Protein AF-A0A966NII6-F1 (afdb_monomer)

Nearest PDB structures (foldseek):
  5f15-assembly1_A  TM=8.214E-01  e=9.165E-06  Cupriavidus metallidurans CH34

Structure (mmCIF, N/CA/C/O backbone):
data_AF-A0A966NII6-F1
#
_entry.id   AF-A0A966NII6-F1
#
loop_
_atom_site.group_PDB
_atom_site.id
_atom_site.type_symbol
_atom_site.label_atom_id
_atom_site.label_alt_id
_atom_site.label_comp_id
_atom_site.label_asym_id
_atom_site.label_entity_id
_atom_site.label_seq_id
_atom_site.pdbx_PDB_ins_code
_atom_site.Cartn_x
_atom_site.Cartn_y
_atom_site.Cartn_z
_atom_site.occupancy
_atom_site.B_iso_or_equiv
_atom_site.auth_seq_id
_atom_site.auth_comp_id
_atom_site.auth_asym_id
_atom_site.auth_atom_id
_atom_site.pdbx_PDB_model_num
ATOM 1 N N . ALA A 1 1 ? 12.507 8.865 -13.667 1.00 41.91 1 ALA A N 1
ATOM 2 C CA . ALA A 1 1 ? 12.072 7.808 -14.603 1.00 41.91 1 ALA A CA 1
ATOM 3 C C . ALA A 1 1 ? 10.599 7.515 -14.348 1.00 41.91 1 ALA A C 1
ATOM 5 O O . ALA A 1 1 ? 10.236 7.377 -13.186 1.00 41.91 1 ALA A O 1
ATOM 6 N N . ALA A 1 2 ? 9.760 7.457 -15.384 1.00 56.25 2 ALA A N 1
ATOM 7 C CA . ALA A 1 2 ? 8.402 6.933 -15.247 1.00 56.25 2 ALA A CA 1
ATOM 8 C C . ALA A 1 2 ? 8.507 5.412 -15.082 1.00 56.25 2 ALA A C 1
ATOM 10 O O . ALA A 1 2 ? 8.975 4.729 -15.991 1.00 56.25 2 ALA A O 1
ATOM 11 N N . THR A 1 3 ? 8.170 4.889 -13.905 1.00 74.81 3 THR A N 1
ATOM 12 C CA . THR A 1 3 ? 8.206 3.446 -13.648 1.00 74.81 3 THR A CA 1
ATOM 13 C C . THR A 1 3 ? 6.806 2.852 -13.810 1.00 74.81 3 THR A C 1
ATOM 15 O O . THR A 1 3 ? 5.811 3.536 -13.560 1.00 74.81 3 THR A O 1
ATOM 18 N N . PRO A 1 4 ? 6.681 1.567 -14.188 1.00 85.75 4 PRO A N 1
ATOM 19 C CA . PRO A 1 4 ? 5.376 0.914 -14.292 1.00 85.75 4 PRO A CA 1
ATOM 20 C C . PRO A 1 4 ? 4.685 0.696 -12.932 1.00 85.75 4 PRO A C 1
ATOM 22 O O . PRO A 1 4 ? 3.589 0.143 -12.888 1.00 85.75 4 PRO A O 1
ATOM 25 N N . ASP A 1 5 ? 5.308 1.103 -11.818 1.00 88.81 5 ASP A N 1
ATOM 26 C CA . ASP A 1 5 ? 4.779 0.919 -10.463 1.00 88.81 5 ASP A CA 1
ATOM 27 C C . ASP A 1 5 ? 3.461 1.663 -10.245 1.00 88.81 5 ASP A C 1
ATOM 29 O O . ASP A 1 5 ? 2.521 1.068 -9.731 1.00 88.81 5 ASP A O 1
ATOM 33 N N . ALA A 1 6 ? 3.352 2.917 -10.697 1.00 90.25 6 ALA A N 1
ATOM 34 C CA . ALA A 1 6 ? 2.126 3.701 -10.531 1.00 90.25 6 ALA A CA 1
ATOM 35 C C . ALA A 1 6 ? 0.947 3.102 -11.318 1.00 90.25 6 ALA A C 1
ATOM 37 O O . ALA A 1 6 ? -0.179 3.050 -10.825 1.00 90.25 6 ALA A O 1
ATOM 38 N N . ALA A 1 7 ? 1.208 2.600 -12.532 1.00 94.19 7 ALA A N 1
ATOM 39 C CA . ALA A 1 7 ? 0.199 1.916 -13.337 1.00 94.19 7 ALA A CA 1
ATOM 40 C C . ALA A 1 7 ? -0.240 0.600 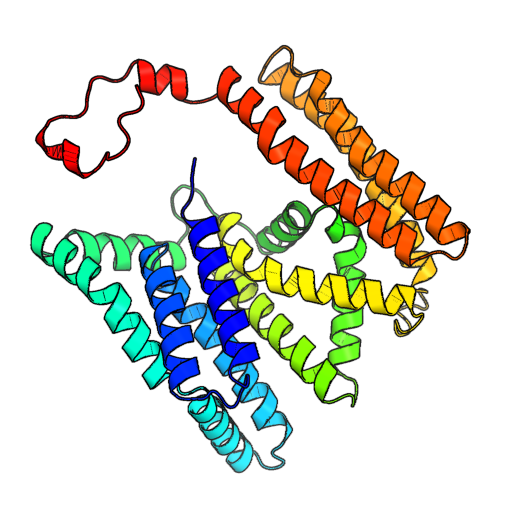-12.679 1.00 94.19 7 ALA A C 1
ATOM 42 O O . ALA A 1 7 ? -1.439 0.334 -12.586 1.00 94.19 7 ALA A O 1
ATOM 43 N N . LEU A 1 8 ? 0.714 -0.195 -12.177 1.00 96.12 8 LEU A N 1
ATOM 44 C CA . LEU A 1 8 ? 0.407 -1.396 -11.402 1.00 96.12 8 LEU A CA 1
ATOM 45 C C . LEU A 1 8 ? -0.459 -1.050 -10.188 1.00 96.12 8 LEU A C 1
ATOM 47 O O . LEU A 1 8 ? -1.512 -1.657 -10.019 1.00 96.12 8 LEU A O 1
ATOM 51 N N . GLU A 1 9 ? -0.030 -0.086 -9.371 1.00 95.38 9 GLU A N 1
ATOM 52 C CA . GLU A 1 9 ? -0.712 0.338 -8.147 1.00 95.38 9 GLU A CA 1
ATOM 53 C C . GLU A 1 9 ? -2.151 0.773 -8.426 1.00 95.38 9 GLU A C 1
ATOM 55 O O . GLU A 1 9 ? -3.075 0.293 -7.765 1.00 95.38 9 GLU A O 1
ATOM 60 N N . PHE A 1 10 ? -2.366 1.607 -9.446 1.00 96.81 10 PHE A N 1
ATOM 61 C CA . PHE A 1 10 ? -3.706 2.007 -9.868 1.00 96.81 10 PHE A CA 1
ATOM 62 C C . PHE A 1 10 ? -4.571 0.792 -10.229 1.00 96.81 10 PHE A C 1
ATOM 64 O O . PHE A 1 10 ? -5.684 0.655 -9.720 1.00 96.81 10 PHE A O 1
ATOM 71 N N . LEU A 1 11 ? -4.063 -0.113 -11.069 1.00 98.31 11 LEU A N 1
ATOM 72 C CA . LEU A 1 11 ? -4.841 -1.239 -11.593 1.00 98.31 11 LEU A CA 1
ATOM 73 C C . LEU A 1 11 ? -5.169 -2.281 -10.517 1.00 98.31 11 LEU A C 1
ATOM 75 O O . LEU A 1 11 ? -6.299 -2.772 -10.469 1.00 98.31 11 LEU A O 1
ATOM 79 N N . VAL A 1 12 ? -4.236 -2.581 -9.609 1.00 98.25 12 VAL A N 1
ATOM 80 C CA . VAL A 1 12 ? -4.509 -3.500 -8.489 1.00 98.25 12 VAL A CA 1
ATOM 81 C C . VAL A 1 12 ? -5.413 -2.862 -7.433 1.00 98.25 12 VAL A C 1
ATOM 83 O O . VAL A 1 12 ? -6.233 -3.560 -6.838 1.00 98.25 12 VAL A O 1
ATOM 86 N N . THR A 1 13 ? -5.346 -1.540 -7.247 1.00 97.81 13 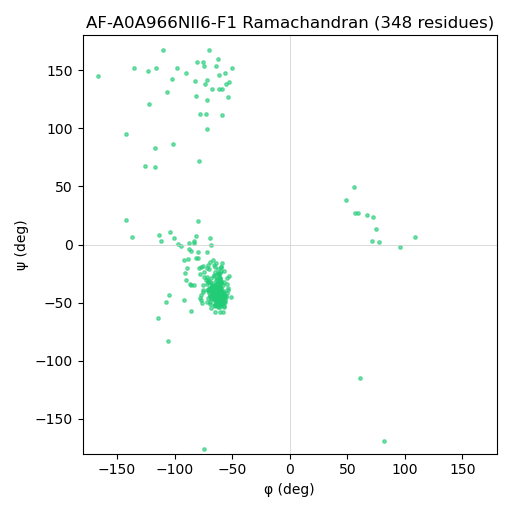THR A N 1
ATOM 87 C CA . THR A 1 13 ? -6.278 -0.805 -6.374 1.00 97.81 13 THR A CA 1
ATOM 88 C C . THR A 1 13 ? -7.681 -0.752 -6.976 1.00 97.81 13 THR A C 1
ATOM 90 O O . THR A 1 13 ? -8.665 -0.963 -6.265 1.00 97.81 13 THR A O 1
ATOM 93 N N . LEU A 1 14 ? -7.796 -0.548 -8.291 1.00 98.06 14 LEU A N 1
ATOM 94 C CA . LEU A 1 14 ? -9.061 -0.648 -9.018 1.00 98.06 14 LEU A CA 1
ATOM 95 C C . LEU A 1 14 ? -9.652 -2.057 -8.887 1.00 98.06 14 LEU A C 1
ATOM 97 O O . LEU A 1 14 ? -10.839 -2.197 -8.596 1.00 98.06 14 LEU A O 1
ATOM 101 N N . ALA A 1 15 ? -8.828 -3.098 -9.037 1.00 98.12 15 ALA A N 1
ATOM 102 C CA . ALA A 1 15 ? -9.253 -4.480 -8.840 1.00 98.12 15 ALA A CA 1
ATOM 103 C C . ALA A 1 15 ? -9.749 -4.728 -7.402 1.00 98.12 15 ALA A C 1
ATOM 105 O O . ALA A 1 15 ? -10.801 -5.340 -7.221 1.00 98.12 15 ALA A O 1
ATOM 106 N N . LEU A 1 16 ? -9.058 -4.196 -6.386 1.00 97.69 16 LEU A N 1
ATOM 107 C CA . LEU A 1 16 ? -9.495 -4.242 -4.985 1.00 97.69 16 LEU A CA 1
ATOM 108 C C . LEU A 1 16 ? -10.841 -3.534 -4.771 1.00 97.69 16 LEU A C 1
ATOM 110 O O . LEU A 1 16 ? -11.723 -4.073 -4.101 1.00 97.69 16 LEU A O 1
ATOM 114 N N . TRP A 1 17 ? -11.036 -2.358 -5.365 1.00 97.00 17 TRP A N 1
ATOM 115 C CA . TRP A 1 17 ? -12.302 -1.629 -5.283 1.00 97.00 17 TRP A CA 1
ATOM 116 C C . TRP A 1 17 ? -13.453 -2.383 -5.965 1.00 97.00 17 TRP A C 1
ATOM 118 O O . TRP A 1 17 ? -14.528 -2.524 -5.378 1.00 97.00 17 TRP A O 1
ATOM 128 N N . LEU A 1 18 ? -13.225 -2.923 -7.168 1.00 97.44 18 LEU A N 1
ATOM 129 C CA . LEU A 1 18 ? -14.196 -3.753 -7.891 1.00 97.44 18 LEU A CA 1
ATOM 130 C C . LEU A 1 18 ? -14.545 -5.025 -7.110 1.00 97.44 18 LEU A C 1
ATOM 132 O O . LEU A 1 18 ? -15.711 -5.418 -7.071 1.00 97.44 18 LEU A O 1
ATOM 136 N N . PHE A 1 19 ? -13.557 -5.639 -6.458 1.00 96.75 19 PHE A N 1
ATOM 137 C CA . PHE A 1 19 ? -13.743 -6.804 -5.598 1.00 96.75 19 PHE A CA 1
ATOM 138 C C . PHE A 1 19 ? -14.671 -6.491 -4.417 1.00 96.75 19 PHE A C 1
ATOM 140 O O . PHE A 1 19 ? -15.656 -7.199 -4.201 1.00 96.75 19 PHE A O 1
ATOM 147 N N . VAL A 1 20 ? -14.415 -5.393 -3.695 1.00 95.00 20 VAL A N 1
ATOM 148 C CA . VAL A 1 20 ? -15.262 -4.963 -2.568 1.00 95.00 20 VAL A CA 1
ATOM 149 C C . VAL A 1 20 ? -16.671 -4.611 -3.045 1.00 95.00 20 VAL A C 1
ATOM 151 O O . VAL A 1 20 ? -17.647 -5.104 -2.480 1.00 95.00 20 VAL A O 1
ATOM 154 N N . ARG A 1 21 ? -16.802 -3.827 -4.123 1.00 94.81 21 ARG A N 1
ATOM 155 C CA . ARG A 1 21 ? -18.112 -3.475 -4.701 1.00 94.81 21 ARG A CA 1
ATOM 156 C C . ARG A 1 21 ? -18.887 -4.675 -5.236 1.00 94.81 21 ARG A C 1
ATOM 158 O O . ARG A 1 21 ? -20.111 -4.632 -5.277 1.00 94.81 21 ARG A O 1
ATOM 165 N N . GLY A 1 22 ? -18.182 -5.714 -5.670 1.00 91.62 22 GLY A N 1
ATOM 166 C CA . GLY A 1 22 ? -18.748 -6.918 -6.266 1.00 91.62 22 GLY A CA 1
ATOM 167 C C . GLY A 1 22 ? -19.235 -7.975 -5.277 1.00 91.62 22 GLY A C 1
ATOM 168 O O . GLY A 1 22 ? -19.647 -9.042 -5.732 1.00 91.62 22 GLY A O 1
ATOM 169 N N . GLY A 1 23 ? -19.175 -7.706 -3.967 1.00 87.44 23 GLY A N 1
ATOM 170 C CA . GLY A 1 23 ? -19.614 -8.628 -2.913 1.00 87.44 23 GLY A CA 1
ATOM 171 C C . GLY A 1 23 ? -18.484 -9.257 -2.090 1.00 87.44 23 GLY A C 1
ATOM 172 O O . GLY A 1 23 ? -18.750 -10.134 -1.268 1.00 87.44 23 GLY A O 1
ATOM 173 N N . GLY A 1 24 ? -17.227 -8.837 -2.278 1.00 89.88 24 GLY A N 1
ATOM 174 C CA . GLY A 1 24 ? -16.095 -9.307 -1.479 1.00 89.88 24 GLY A CA 1
ATOM 175 C C . GLY A 1 24 ? -15.883 -10.817 -1.603 1.00 89.88 24 GLY A C 1
ATOM 176 O O . GLY A 1 24 ? -15.561 -11.316 -2.669 1.00 89.88 24 GLY A O 1
ATOM 177 N N . THR A 1 25 ? -16.067 -11.582 -0.528 1.00 85.25 25 THR A N 1
ATOM 178 C CA . THR A 1 25 ? -15.847 -13.041 -0.551 1.00 85.25 25 THR A CA 1
ATOM 179 C C . THR A 1 25 ? -16.907 -13.836 -1.331 1.00 85.25 25 THR A C 1
ATOM 181 O O . THR A 1 25 ? -16.727 -15.034 -1.541 1.00 85.25 25 THR A O 1
ATOM 184 N N . ALA A 1 26 ? -17.982 -13.193 -1.800 1.00 87.56 26 ALA A N 1
ATOM 185 C CA . ALA A 1 26 ? -19.032 -13.799 -2.622 1.00 87.56 26 ALA A CA 1
ATOM 186 C C . ALA A 1 26 ? -19.245 -13.004 -3.924 1.00 87.56 26 ALA A C 1
ATOM 188 O O . ALA A 1 26 ? -20.277 -12.363 -4.126 1.00 87.56 26 ALA A O 1
ATOM 189 N N . VAL A 1 27 ? -18.247 -13.025 -4.812 1.00 90.19 27 VAL A N 1
ATOM 190 C CA . VAL A 1 27 ? -18.223 -12.180 -6.016 1.00 90.19 27 VAL A CA 1
ATOM 191 C C . VAL A 1 27 ? -19.209 -12.680 -7.078 1.00 90.19 27 VAL A C 1
ATOM 193 O O . VAL A 1 27 ? -19.304 -13.878 -7.367 1.00 90.19 27 VAL A O 1
ATOM 196 N N . THR A 1 28 ? -19.927 -11.764 -7.733 1.00 93.50 28 THR A N 1
ATOM 197 C CA . THR A 1 28 ? -20.745 -12.102 -8.913 1.00 93.50 28 THR A CA 1
ATOM 198 C C . THR A 1 28 ? -19.878 -12.444 -10.140 1.00 93.50 28 THR A C 1
ATOM 200 O O . THR A 1 28 ? -18.671 -12.234 -10.158 1.00 93.50 28 THR A O 1
ATOM 203 N N . ARG A 1 29 ? -20.462 -13.016 -11.206 1.00 94.38 29 ARG A N 1
ATOM 204 C CA . ARG A 1 29 ? -19.693 -13.405 -12.409 1.00 94.38 29 ARG A CA 1
ATOM 205 C C . ARG A 1 29 ? -19.215 -12.150 -13.141 1.00 94.38 29 ARG A C 1
ATOM 207 O O . ARG A 1 29 ? -18.050 -12.078 -13.502 1.00 94.38 29 ARG A O 1
ATOM 214 N N . SER A 1 30 ? -20.089 -11.155 -13.295 1.00 95.31 30 SER A N 1
ATOM 215 C CA . SER A 1 30 ? -19.755 -9.865 -13.906 1.00 95.31 30 SER A CA 1
ATOM 216 C C . SER A 1 30 ? -18.673 -9.127 -13.119 1.00 95.31 30 SER A C 1
ATOM 218 O O . SER A 1 30 ? -17.714 -8.643 -13.713 1.00 95.31 30 SER A O 1
ATOM 220 N N . SER A 1 31 ? -18.763 -9.108 -11.786 1.00 95.75 31 SER A N 1
ATOM 221 C CA . SER A 1 31 ? -17.717 -8.522 -10.945 1.00 95.75 31 SER A CA 1
ATOM 222 C C . SER A 1 31 ? -16.394 -9.284 -11.052 1.00 95.75 31 SER A C 1
ATOM 224 O O . SER A 1 31 ? -15.353 -8.648 -11.165 1.00 95.75 31 SER A O 1
ATOM 226 N N . ALA A 1 32 ? -16.411 -10.621 -11.096 1.00 97.19 32 ALA A N 1
ATOM 227 C CA . ALA A 1 32 ? -15.198 -11.418 -11.291 1.00 97.19 32 ALA A CA 1
ATOM 228 C C . ALA A 1 32 ? -14.535 -11.146 -12.653 1.00 97.19 32 ALA A C 1
ATOM 230 O O . ALA A 1 32 ? -13.314 -11.043 -12.722 1.00 97.19 32 ALA A O 1
ATOM 231 N N . LEU A 1 33 ? -15.324 -10.964 -13.717 1.00 98.19 33 LEU A N 1
ATOM 232 C CA . LEU A 1 33 ? -14.813 -10.572 -15.034 1.00 98.19 33 LEU A CA 1
ATOM 233 C C . LEU A 1 33 ? -14.201 -9.163 -15.015 1.00 98.19 33 LEU A C 1
ATOM 235 O O . LEU A 1 33 ? -13.104 -8.977 -15.531 1.00 98.19 33 LEU A O 1
ATOM 239 N N . ALA A 1 34 ? -14.864 -8.185 -14.387 1.00 98.19 34 ALA A N 1
ATOM 240 C CA . ALA A 1 34 ? -14.347 -6.818 -14.274 1.00 98.19 34 ALA A CA 1
ATOM 241 C C . ALA A 1 34 ? -13.047 -6.756 -13.451 1.00 98.19 34 ALA A C 1
ATOM 243 O O . ALA A 1 34 ? -12.084 -6.105 -13.858 1.00 98.19 34 ALA A O 1
ATOM 244 N N . VAL A 1 35 ? -12.996 -7.481 -12.327 1.00 98.38 35 VAL A N 1
ATOM 245 C CA . VAL A 1 35 ? -11.775 -7.658 -11.527 1.00 98.38 35 VAL A CA 1
ATOM 246 C C . VAL A 1 35 ? -10.682 -8.294 -12.382 1.00 98.38 35 VAL A C 1
ATOM 248 O O . VAL A 1 35 ? -9.583 -7.756 -12.465 1.00 98.38 35 VAL A O 1
ATOM 251 N N . GLY A 1 36 ? -10.989 -9.398 -13.064 1.00 98.31 36 GLY A N 1
ATOM 252 C CA . GLY A 1 36 ? -10.045 -10.088 -13.935 1.00 98.31 36 GLY A CA 1
ATOM 253 C C . GLY A 1 36 ? -9.489 -9.202 -15.048 1.00 98.31 36 GLY A C 1
ATOM 254 O O . GLY A 1 36 ? -8.286 -9.217 -15.283 1.00 98.31 36 GLY A O 1
ATOM 255 N N . ALA A 1 37 ? -10.317 -8.363 -15.671 1.00 98.56 37 ALA A N 1
ATOM 256 C CA . ALA A 1 37 ? -9.864 -7.413 -16.684 1.00 98.56 37 ALA A CA 1
ATOM 257 C C . ALA A 1 37 ? -8.864 -6.386 -16.116 1.00 98.56 37 ALA A C 1
ATOM 259 O O . ALA A 1 37 ? -7.826 -6.137 -16.732 1.00 98.56 37 ALA A O 1
ATOM 260 N N . ALA A 1 38 ? -9.123 -5.848 -14.917 1.00 98.56 38 ALA A N 1
ATOM 261 C CA . ALA A 1 38 ? -8.190 -4.952 -14.230 1.00 98.56 38 ALA A CA 1
ATOM 262 C C . ALA A 1 38 ? -6.868 -5.656 -13.868 1.00 98.56 38 ALA A C 1
ATOM 264 O O . ALA A 1 38 ? -5.796 -5.085 -14.069 1.00 98.56 38 ALA A O 1
ATOM 265 N N . LEU A 1 39 ? -6.920 -6.915 -13.411 1.00 98.62 39 LEU A N 1
ATOM 266 C CA . LEU A 1 39 ? -5.721 -7.724 -13.147 1.00 98.62 39 LEU A CA 1
ATOM 267 C C . LEU A 1 39 ? -4.943 -8.052 -14.434 1.00 98.62 39 LEU A C 1
ATOM 269 O O . LEU A 1 39 ? -3.714 -8.049 -14.430 1.00 98.62 39 LEU A O 1
ATOM 273 N N . GLY A 1 40 ? -5.632 -8.299 -15.550 1.00 98.44 40 GLY A N 1
ATOM 274 C CA . GLY A 1 40 ? -5.007 -8.494 -16.861 1.00 98.44 40 GLY A CA 1
ATOM 275 C C . GLY A 1 40 ? -4.273 -7.243 -17.340 1.00 98.44 40 GLY A C 1
ATOM 276 O O . GLY A 1 40 ? -3.124 -7.325 -17.771 1.00 98.44 40 GLY A O 1
ATOM 277 N N . ALA A 1 41 ? -4.882 -6.067 -17.175 1.00 98.31 41 ALA A N 1
ATOM 278 C CA . ALA A 1 41 ? -4.208 -4.797 -17.429 1.00 98.31 41 ALA A CA 1
ATOM 279 C C . ALA A 1 41 ? -3.007 -4.595 -16.483 1.00 98.31 41 ALA A C 1
ATOM 281 O O . ALA A 1 41 ? -1.942 -4.161 -16.923 1.00 98.31 41 ALA A O 1
ATOM 282 N N . ALA A 1 42 ? -3.133 -4.961 -15.201 1.00 98.00 42 ALA A N 1
ATOM 283 C CA . ALA A 1 42 ? -2.023 -4.919 -14.247 1.00 98.00 42 ALA A CA 1
ATOM 284 C C . ALA A 1 42 ? -0.862 -5.832 -14.683 1.00 98.00 42 ALA A C 1
ATOM 286 O O . ALA A 1 42 ? 0.309 -5.464 -14.547 1.00 98.00 42 ALA A O 1
ATOM 287 N N . ALA A 1 43 ? -1.177 -6.992 -15.270 1.00 97.06 43 ALA A N 1
ATOM 288 C CA . ALA A 1 43 ? -0.184 -7.899 -15.834 1.00 97.06 43 ALA A CA 1
ATOM 289 C C . ALA A 1 43 ? 0.538 -7.325 -17.054 1.00 97.06 43 ALA A C 1
ATOM 291 O O . ALA A 1 43 ? 1.717 -7.615 -17.244 1.00 97.06 43 ALA A O 1
ATOM 292 N N . LEU A 1 44 ? -0.134 -6.511 -17.867 1.00 95.88 44 LEU A N 1
ATOM 293 C CA . LEU A 1 44 ? 0.513 -5.779 -18.958 1.00 95.88 44 LEU A CA 1
ATOM 294 C C . LEU A 1 44 ? 1.414 -4.654 -18.433 1.00 95.88 44 LEU A C 1
ATOM 296 O O . LEU A 1 44 ? 2.448 -4.377 -19.032 1.00 95.88 44 LEU A O 1
ATOM 300 N N . ALA A 1 45 ? 1.062 -4.040 -17.299 1.00 94.50 45 ALA A N 1
ATOM 301 C CA . ALA A 1 45 ? 1.868 -2.985 -16.690 1.00 94.50 45 ALA A CA 1
ATOM 302 C C . ALA A 1 45 ? 3.166 -3.519 -16.060 1.00 94.50 45 ALA A C 1
ATOM 304 O O . ALA A 1 45 ? 4.237 -2.959 -16.296 1.00 94.50 45 ALA A O 1
ATOM 305 N N . LYS A 1 46 ? 3.093 -4.580 -15.241 1.00 93.94 46 LYS A N 1
ATOM 306 C CA . LYS A 1 46 ? 4.259 -5.062 -14.468 1.00 93.94 46 LYS A CA 1
ATOM 307 C C . LYS A 1 46 ? 4.367 -6.586 -14.334 1.00 93.94 46 LYS A C 1
ATOM 309 O O . LYS A 1 46 ? 5.048 -7.084 -13.442 1.00 93.94 46 LYS A O 1
ATOM 314 N N . GLY A 1 47 ? 3.729 -7.340 -15.223 1.00 93.69 47 GLY A N 1
ATOM 315 C CA . GLY A 1 47 ? 3.852 -8.795 -15.266 1.00 93.69 47 GLY A CA 1
ATOM 316 C C . GLY A 1 47 ? 2.968 -9.553 -14.269 1.00 93.69 47 GLY A C 1
ATOM 317 O O . GLY A 1 47 ? 2.085 -8.975 -13.632 1.00 93.69 47 GLY A O 1
ATOM 318 N N . PRO A 1 48 ? 3.204 -10.869 -14.110 1.00 94.69 48 PRO A N 1
ATOM 319 C CA . PRO A 1 48 ? 2.335 -11.787 -13.364 1.00 94.69 48 PRO A CA 1
ATOM 320 C C . PRO A 1 48 ? 1.997 -11.362 -11.938 1.00 94.69 48 PRO A C 1
ATOM 322 O O . PRO A 1 48 ? 0.936 -11.718 -11.427 1.00 94.69 48 PRO A O 1
ATOM 325 N N . VAL A 1 49 ? 2.870 -10.585 -11.295 1.00 95.31 49 VAL A N 1
ATOM 326 C CA . VAL A 1 49 ? 2.655 -10.072 -9.938 1.00 95.31 49 VAL A CA 1
ATOM 327 C C . VAL A 1 49 ? 1.333 -9.308 -9.797 1.00 95.31 49 VAL A C 1
ATOM 329 O O . VAL A 1 49 ? 0.671 -9.425 -8.766 1.00 95.31 49 VAL A O 1
ATOM 332 N N . GLY A 1 50 ? 0.904 -8.605 -10.854 1.00 96.69 50 GLY A N 1
ATOM 333 C CA . GLY A 1 50 ? -0.360 -7.868 -10.892 1.00 96.69 50 GLY A CA 1
ATOM 334 C C . GLY A 1 50 ? -1.607 -8.751 -10.850 1.00 96.69 50 GLY A C 1
ATOM 335 O O . GLY A 1 50 ? -2.688 -8.242 -10.582 1.00 96.69 50 GLY A O 1
ATOM 336 N N . VAL A 1 51 ? -1.463 -10.061 -11.064 1.00 97.81 51 VAL A N 1
ATOM 337 C CA . VAL A 1 51 ? -2.539 -11.060 -10.953 1.00 97.81 51 VAL A CA 1
ATOM 338 C C . VAL A 1 51 ? -2.338 -11.917 -9.707 1.00 97.81 51 VAL A C 1
ATOM 340 O O . VAL A 1 51 ? -3.262 -12.090 -8.914 1.00 97.81 51 VAL A O 1
ATOM 343 N N . VAL A 1 52 ? -1.126 -12.445 -9.516 1.00 97.12 52 VAL A N 1
ATOM 344 C CA . VAL A 1 52 ? -0.835 -13.442 -8.479 1.00 97.12 52 VAL A CA 1
ATOM 345 C C . VAL A 1 52 ? -1.036 -12.872 -7.077 1.00 97.12 52 VAL A C 1
ATOM 347 O O . VAL A 1 52 ? -1.717 -13.501 -6.270 1.00 97.12 52 VAL A O 1
ATOM 350 N N . LEU A 1 53 ? -0.497 -11.688 -6.769 1.00 97.62 53 LEU A N 1
ATOM 351 C CA . LEU A 1 53 ? -0.551 -11.162 -5.399 1.00 97.62 53 LEU A CA 1
ATOM 352 C C . LEU A 1 53 ? -1.958 -10.732 -4.958 1.00 97.62 53 LEU A C 1
ATOM 354 O O . LEU A 1 53 ? -2.345 -11.100 -3.847 1.00 97.62 53 LEU A O 1
ATOM 358 N N .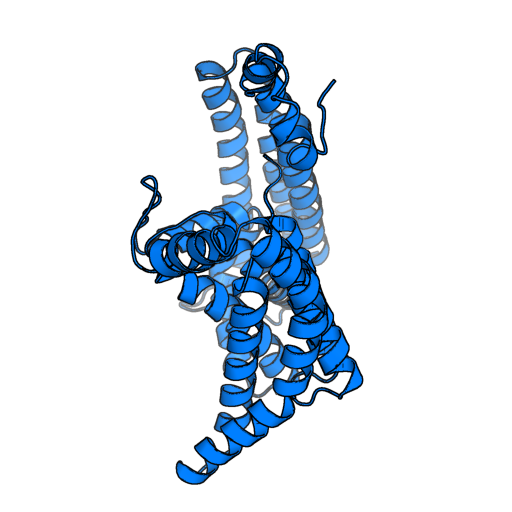 PRO A 1 54 ? -2.776 -10.062 -5.796 1.00 98.00 54 PRO A N 1
ATOM 359 C CA . PRO A 1 54 ? -4.183 -9.831 -5.468 1.00 98.00 54 PRO A CA 1
ATOM 360 C C . PRO A 1 54 ? -4.960 -11.127 -5.205 1.00 98.00 54 PRO A C 1
ATOM 362 O O . PRO A 1 54 ? -5.680 -1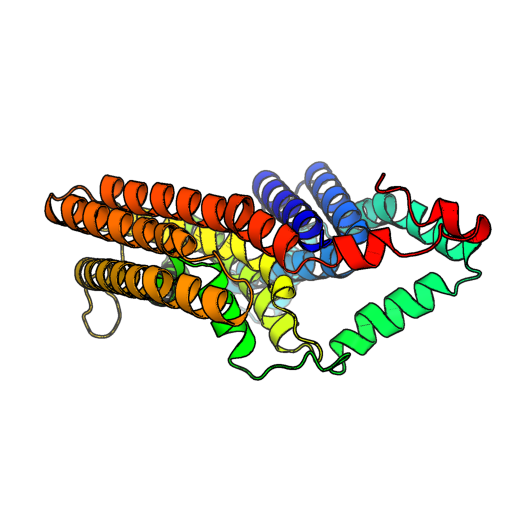1.220 -4.209 1.00 98.00 54 PRO A O 1
ATOM 365 N N . LEU A 1 55 ? -4.770 -12.158 -6.040 1.00 97.06 55 LEU A N 1
ATOM 366 C CA . LEU A 1 55 ? -5.431 -13.453 -5.849 1.00 97.06 55 LEU A CA 1
ATOM 367 C C . LEU A 1 55 ? -4.985 -14.139 -4.553 1.00 97.06 55 LEU A C 1
ATOM 369 O O . LEU A 1 55 ? -5.834 -14.639 -3.820 1.00 97.06 55 LEU A O 1
ATOM 373 N N . VAL A 1 56 ? -3.687 -14.132 -4.232 1.00 97.25 56 VAL A N 1
ATOM 374 C CA . VAL A 1 56 ? -3.174 -14.677 -2.962 1.00 97.25 56 VAL A CA 1
ATOM 375 C C . VAL A 1 56 ? -3.801 -13.953 -1.769 1.00 97.25 56 VAL A C 1
ATOM 377 O O . VAL A 1 56 ? -4.282 -14.616 -0.849 1.00 97.25 56 VAL A O 1
ATOM 380 N N . ALA A 1 57 ? -3.875 -12.620 -1.803 1.00 97.75 57 ALA A N 1
ATOM 381 C CA . ALA A 1 57 ? -4.473 -11.831 -0.729 1.00 97.75 57 ALA A CA 1
ATOM 382 C C . ALA A 1 57 ? -5.956 -12.170 -0.502 1.00 97.75 57 ALA A C 1
ATOM 384 O O . ALA A 1 57 ? -6.387 -12.329 0.644 1.00 97.75 57 ALA A O 1
ATOM 385 N N . TRP A 1 58 ? -6.745 -12.316 -1.570 1.00 96.69 58 TRP A N 1
ATOM 386 C CA . TRP A 1 58 ? -8.164 -12.664 -1.446 1.00 96.69 58 TRP A CA 1
ATOM 387 C C . TRP A 1 58 ? -8.393 -14.133 -1.098 1.00 96.69 58 TRP A C 1
ATOM 389 O O . TRP A 1 58 ? -9.298 -14.426 -0.319 1.00 96.69 58 TRP A O 1
ATOM 399 N N . CYS A 1 59 ? -7.566 -15.052 -1.599 1.00 94.38 59 CYS A N 1
ATOM 400 C CA . CYS A 1 59 ? -7.591 -16.451 -1.174 1.00 94.38 59 CYS A CA 1
ATOM 401 C C . CYS A 1 59 ? -7.282 -16.576 0.322 1.00 94.38 59 CYS A C 1
ATOM 403 O O . CYS A 1 59 ? -7.984 -17.301 1.027 1.00 94.38 59 CYS A O 1
ATOM 405 N N . LEU A 1 60 ? -6.293 -15.827 0.824 1.00 94.38 60 LEU A N 1
ATOM 406 C CA . LEU A 1 60 ? -5.982 -15.757 2.251 1.00 94.38 60 LEU A CA 1
ATOM 407 C C . LEU A 1 60 ? -7.173 -15.209 3.050 1.00 94.38 60 LEU A C 1
ATOM 409 O O . LEU A 1 60 ? -7.586 -15.826 4.030 1.00 94.38 60 LEU A O 1
ATOM 413 N N . LEU A 1 61 ? -7.781 -14.108 2.600 1.00 95.06 61 LEU A N 1
ATOM 414 C CA . LEU A 1 61 ? -8.995 -13.558 3.209 1.00 95.06 61 LEU A CA 1
ATOM 415 C C . LEU A 1 61 ? -10.135 -14.588 3.254 1.00 95.06 61 LEU A C 1
ATOM 417 O O . LEU A 1 61 ? -10.755 -14.783 4.302 1.00 95.06 61 LEU A O 1
ATOM 421 N N . ALA A 1 62 ? -10.423 -15.253 2.136 1.00 92.50 62 ALA A N 1
ATOM 422 C CA . ALA A 1 62 ? -11.482 -16.253 2.035 1.00 92.50 62 ALA A CA 1
ATOM 423 C C . ALA A 1 62 ? -11.219 -17.457 2.952 1.00 92.50 62 ALA A C 1
ATOM 425 O O . ALA A 1 62 ? -12.127 -17.914 3.645 1.00 92.50 62 ALA A O 1
ATOM 426 N N . ALA A 1 63 ? -9.973 -17.930 3.015 1.00 89.75 63 ALA A N 1
ATOM 427 C CA . ALA A 1 63 ? -9.581 -19.018 3.903 1.00 89.75 63 ALA A CA 1
ATOM 428 C C . ALA A 1 63 ? -9.709 -18.627 5.386 1.00 89.75 63 ALA A C 1
ATOM 430 O O . ALA A 1 63 ? -10.253 -19.394 6.178 1.00 89.75 63 ALA A O 1
ATOM 431 N N . LEU A 1 64 ? -9.272 -17.424 5.772 1.00 90.12 64 LEU A N 1
ATOM 432 C CA . LEU A 1 64 ? -9.360 -16.954 7.160 1.00 90.12 64 LEU A CA 1
ATOM 433 C C . LEU A 1 64 ? -10.805 -16.682 7.597 1.00 90.12 64 LEU A C 1
ATOM 435 O O . LEU A 1 64 ? -11.173 -16.983 8.731 1.00 90.12 64 LEU A O 1
ATOM 439 N N . THR A 1 65 ? -11.640 -16.150 6.704 1.00 88.25 65 THR A N 1
ATOM 440 C CA . THR A 1 65 ? -13.063 -15.900 6.990 1.00 88.25 65 THR A CA 1
ATOM 441 C C . THR A 1 65 ? -13.864 -17.195 7.089 1.00 88.25 65 THR A C 1
ATOM 443 O O . THR A 1 65 ? -14.610 -17.372 8.051 1.00 88.25 65 THR A O 1
ATOM 446 N N . ALA A 1 66 ? -13.684 -18.124 6.148 1.00 83.44 66 ALA A N 1
ATOM 447 C CA . ALA A 1 66 ? -14.393 -19.400 6.155 1.00 83.44 66 ALA A CA 1
ATOM 448 C C . ALA A 1 66 ? -13.885 -20.345 7.257 1.00 83.44 66 ALA A C 1
ATOM 450 O O . ALA A 1 66 ? -14.676 -21.019 7.916 1.00 83.44 66 ALA A O 1
ATOM 451 N N . GLY A 1 67 ? -12.572 -20.368 7.500 1.00 75.62 67 GLY A N 1
ATOM 452 C CA . GLY A 1 67 ? -11.941 -21.215 8.510 1.00 75.62 67 GLY A CA 1
ATOM 453 C C . GLY A 1 67 ? -12.246 -20.809 9.954 1.00 75.62 67 GLY A C 1
ATOM 454 O O . GLY A 1 67 ? -12.112 -21.652 10.839 1.00 75.62 67 GLY A O 1
ATOM 455 N N . ALA A 1 68 ? -12.659 -19.559 10.193 1.00 77.12 68 ALA A N 1
ATOM 456 C CA . ALA A 1 68 ? -13.122 -19.080 11.498 1.00 77.12 68 ALA A CA 1
ATOM 457 C C . ALA A 1 68 ? -14.568 -19.501 11.824 1.00 77.12 68 ALA A C 1
ATOM 459 O O . ALA A 1 68 ? -14.950 -19.497 12.990 1.00 77.12 68 ALA A O 1
ATOM 460 N N . ALA A 1 69 ? -15.368 -19.860 10.815 1.00 72.75 69 ALA A N 1
ATOM 461 C CA . ALA A 1 69 ? -16.765 -20.266 10.987 1.00 72.75 69 ALA A CA 1
ATOM 462 C C . ALA A 1 69 ? -16.940 -21.775 11.250 1.00 72.75 69 ALA A C 1
ATOM 464 O O . ALA A 1 69 ? -18.028 -22.211 11.615 1.00 72.75 69 ALA A O 1
ATOM 465 N N . ALA A 1 70 ? -15.894 -22.578 11.041 1.00 73.44 70 ALA A N 1
ATOM 466 C CA . ALA A 1 70 ? -15.947 -24.034 11.115 1.00 73.44 70 ALA A CA 1
ATOM 467 C C . ALA A 1 70 ? -15.267 -24.566 12.391 1.00 73.44 70 ALA A C 1
ATOM 469 O O . ALA A 1 70 ? -14.138 -24.187 12.704 1.00 73.44 70 ALA A O 1
ATOM 470 N N . THR A 1 71 ? -15.953 -25.460 13.109 1.00 71.75 71 THR A N 1
ATOM 471 C CA . THR A 1 71 ? -15.523 -26.020 14.404 1.00 71.75 71 THR A CA 1
ATOM 472 C C . THR A 1 71 ? -14.597 -27.232 14.266 1.00 71.75 71 THR A C 1
ATOM 474 O O . THR A 1 71 ? -13.654 -27.36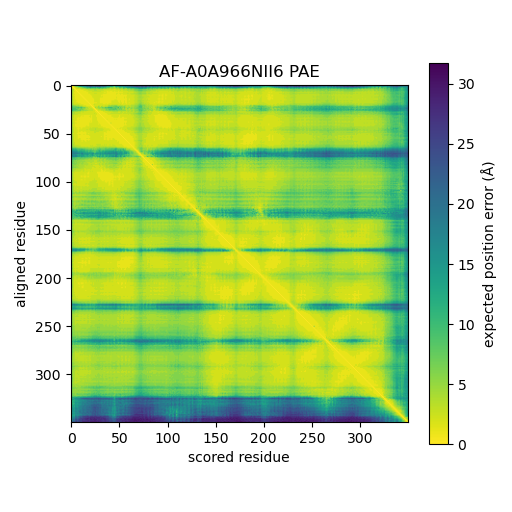0 15.038 1.00 71.75 71 THR A O 1
ATOM 477 N N . GLU A 1 72 ? -14.797 -28.075 13.247 1.00 77.44 72 GLU A N 1
ATOM 478 C CA . GLU A 1 72 ? -14.034 -29.319 13.038 1.00 77.44 72 GLU A CA 1
ATOM 479 C C . GLU A 1 72 ? -12.956 -29.184 11.941 1.00 77.44 72 GLU A C 1
ATOM 481 O O . GLU A 1 72 ? -13.236 -28.581 10.899 1.00 77.44 72 GLU A O 1
ATOM 486 N N . PRO A 1 73 ? -11.754 -29.787 12.062 1.00 72.19 73 PRO A N 1
ATOM 487 C CA . PRO A 1 73 ? -10.666 -29.638 11.082 1.00 72.19 73 PRO A CA 1
ATOM 488 C C . PRO A 1 73 ? -11.042 -29.998 9.634 1.00 72.19 73 PRO A C 1
ATOM 490 O O . PRO A 1 73 ? -10.761 -29.228 8.711 1.00 72.19 73 PRO A O 1
ATOM 493 N N . ALA A 1 74 ? -11.741 -31.119 9.422 1.00 72.75 74 ALA A N 1
ATOM 494 C CA . ALA A 1 74 ? -12.204 -31.532 8.092 1.00 72.75 74 ALA A CA 1
ATOM 495 C C . ALA A 1 74 ? -13.244 -30.550 7.514 1.00 72.75 74 ALA A C 1
ATOM 497 O O . ALA A 1 74 ? -13.236 -30.239 6.320 1.00 72.75 74 ALA A O 1
ATOM 498 N N . SER A 1 75 ? -14.094 -29.985 8.378 1.00 78.56 75 SER A N 1
ATOM 499 C CA . SER A 1 75 ? -15.075 -28.968 7.991 1.00 78.56 75 SER A CA 1
ATOM 500 C C . SER A 1 75 ? -14.421 -27.622 7.646 1.00 78.56 75 SER A C 1
ATOM 502 O O . SER A 1 75 ? -14.906 -26.928 6.750 1.00 78.56 75 SER A O 1
ATOM 504 N N . ARG A 1 76 ? -13.278 -27.290 8.273 1.00 80.31 76 ARG A N 1
ATOM 505 C CA . ARG A 1 76 ? -12.489 -26.074 8.000 1.00 80.31 76 ARG A CA 1
ATOM 506 C C . ARG A 1 76 ? -11.847 -26.112 6.620 1.00 80.31 76 ARG A C 1
ATOM 508 O O . ARG A 1 76 ? -11.993 -25.148 5.876 1.00 80.31 76 ARG A O 1
ATOM 515 N N . ALA A 1 77 ? -11.205 -27.219 6.241 1.00 83.81 77 ALA A N 1
ATOM 516 C CA . ALA A 1 77 ? -10.606 -27.353 4.910 1.00 83.81 77 ALA A CA 1
ATOM 517 C C . ALA A 1 77 ? -11.666 -27.210 3.803 1.00 83.81 77 ALA A C 1
ATOM 519 O O . ALA A 1 77 ? -11.504 -26.418 2.873 1.00 83.81 77 ALA A O 1
ATOM 520 N N . ALA A 1 78 ? -12.800 -27.899 3.957 1.00 84.75 78 ALA A N 1
ATOM 521 C CA . ALA A 1 78 ? -13.915 -27.799 3.021 1.00 84.75 78 ALA A CA 1
ATOM 522 C C . ALA A 1 78 ? -14.523 -2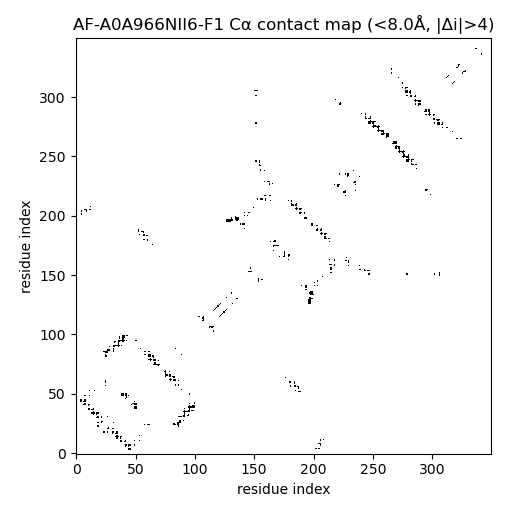6.382 2.978 1.00 84.75 78 ALA A C 1
ATOM 524 O O . ALA A 1 78 ? -14.884 -25.897 1.904 1.00 84.75 78 ALA A O 1
ATOM 525 N N . ALA A 1 79 ? -14.616 -25.691 4.121 1.00 85.44 79 ALA A N 1
ATOM 526 C CA . ALA A 1 79 ? -15.073 -24.304 4.185 1.00 85.44 79 ALA A CA 1
ATOM 527 C C . ALA A 1 79 ? -14.110 -23.348 3.466 1.00 85.44 79 ALA A C 1
ATOM 529 O O . ALA A 1 79 ? -14.571 -22.522 2.679 1.00 85.44 79 ALA A O 1
ATOM 530 N N . CYS A 1 80 ? -12.796 -23.496 3.657 1.00 87.19 80 CYS A N 1
ATOM 531 C CA . CYS A 1 80 ? -11.785 -22.713 2.945 1.00 87.19 80 CYS A CA 1
ATOM 532 C C . CYS A 1 80 ? -11.899 -22.893 1.427 1.00 87.19 80 CYS A C 1
ATOM 534 O O . CYS A 1 80 ? -11.940 -21.903 0.699 1.00 87.19 80 CYS A O 1
ATOM 536 N N . VAL A 1 81 ? -12.024 -24.137 0.947 1.00 87.56 81 VAL A N 1
ATOM 537 C CA . VAL A 1 81 ? -12.195 -24.425 -0.489 1.00 87.56 81 VAL A CA 1
ATOM 538 C C . VAL A 1 81 ? -13.465 -23.771 -1.034 1.00 87.56 81 VAL A C 1
ATOM 540 O O . VAL A 1 81 ? -13.414 -23.113 -2.072 1.00 87.56 81 VAL A O 1
ATOM 543 N N . ARG A 1 82 ? -14.596 -23.883 -0.322 1.00 86.81 82 ARG A N 1
ATOM 544 C CA . ARG A 1 82 ? -15.850 -23.214 -0.714 1.00 86.81 82 ARG A CA 1
ATOM 545 C C . ARG A 1 82 ? -15.721 -21.690 -0.721 1.00 86.81 82 ARG A C 1
ATOM 547 O O . ARG A 1 82 ? -16.219 -21.054 -1.645 1.00 86.81 82 ARG A O 1
ATOM 554 N N . GLY A 1 83 ? -15.039 -21.113 0.268 1.00 87.19 83 GLY A N 1
ATOM 555 C CA . GLY A 1 83 ? -14.775 -19.676 0.341 1.00 87.19 83 GLY A CA 1
ATOM 556 C C . GLY A 1 83 ? -13.948 -19.187 -0.847 1.00 87.19 83 GLY A C 1
ATOM 557 O O . GLY A 1 83 ? -14.331 -18.227 -1.510 1.00 87.19 83 GLY A O 1
ATOM 558 N N . VAL A 1 84 ? -12.862 -19.893 -1.175 1.00 89.88 84 VAL A N 1
ATOM 559 C CA . VAL A 1 84 ? -12.021 -19.587 -2.344 1.00 89.88 84 VAL A CA 1
ATOM 560 C C . VAL A 1 84 ? -12.805 -19.756 -3.647 1.00 89.88 84 VAL A C 1
ATOM 562 O O . VAL A 1 84 ? -12.721 -18.903 -4.529 1.00 89.88 84 VAL A O 1
ATOM 565 N N . ALA A 1 85 ? -13.628 -20.801 -3.769 1.00 89.75 85 ALA A N 1
ATOM 566 C CA . ALA A 1 85 ? -14.506 -20.980 -4.924 1.00 89.75 85 ALA A CA 1
ATOM 567 C C . ALA A 1 85 ? -15.532 -19.835 -5.065 1.00 89.75 85 ALA A C 1
ATOM 569 O O . ALA A 1 85 ? -15.850 -19.430 -6.187 1.00 89.75 85 ALA A O 1
ATOM 570 N N . GLY A 1 86 ? -15.992 -19.266 -3.944 1.00 89.19 86 GLY A N 1
ATOM 571 C CA . GLY A 1 86 ? -16.866 -18.088 -3.884 1.00 89.19 86 GLY A CA 1
ATOM 572 C C . GLY A 1 86 ? -16.259 -16.818 -4.492 1.00 89.19 86 GLY A C 1
ATOM 573 O O . GLY A 1 86 ? -16.996 -15.983 -5.017 1.00 89.19 86 GLY A O 1
ATOM 574 N N . LEU A 1 87 ? -14.925 -16.716 -4.534 1.00 92.12 87 LEU A N 1
ATOM 575 C CA . LEU A 1 87 ? -14.211 -15.633 -5.223 1.00 92.12 87 LEU A CA 1
ATOM 576 C C . LEU A 1 87 ? -14.313 -15.741 -6.750 1.00 92.12 87 LEU A C 1
ATOM 578 O O . LEU A 1 87 ? -14.055 -14.770 -7.454 1.00 92.12 87 LEU A O 1
ATOM 582 N N . ARG A 1 88 ? -14.681 -16.918 -7.277 1.00 94.50 88 ARG A N 1
ATOM 583 C CA . ARG A 1 88 ? -14.720 -17.216 -8.718 1.00 94.50 88 ARG A CA 1
ATOM 584 C C . ARG A 1 88 ? -13.369 -16.967 -9.418 1.00 94.50 88 ARG A C 1
ATOM 586 O O . ARG A 1 88 ? -13.350 -16.353 -10.489 1.00 94.50 88 ARG A O 1
ATOM 593 N N . PRO A 1 89 ? -12.242 -17.487 -8.884 1.00 94.62 89 PRO A N 1
ATOM 594 C CA . PRO A 1 89 ? -10.903 -17.186 -9.399 1.00 94.62 89 PRO A CA 1
ATOM 595 C C . PRO A 1 89 ? -10.716 -17.621 -10.858 1.00 94.62 89 PRO A C 1
ATOM 597 O O . PRO A 1 89 ? -9.994 -16.963 -11.596 1.00 94.62 89 PRO A O 1
ATOM 600 N N . GLY A 1 90 ? -11.420 -18.666 -11.313 1.00 96.06 90 GLY A N 1
ATOM 601 C CA . GLY A 1 90 ? -11.403 -19.087 -12.718 1.00 96.06 90 GLY A CA 1
ATOM 602 C C . GLY A 1 90 ? -11.943 -18.023 -13.681 1.00 96.06 90 GLY A C 1
ATOM 603 O O . GLY A 1 90 ? -11.351 -17.800 -14.731 1.00 96.06 90 GLY A O 1
ATOM 604 N N . TRP A 1 91 ? -13.012 -17.308 -13.309 1.00 97.38 91 TRP A N 1
ATOM 605 C CA . TRP A 1 91 ? -13.557 -16.213 -14.123 1.00 97.38 91 TRP A CA 1
ATOM 606 C C . TRP A 1 91 ? -12.640 -14.988 -14.116 1.00 97.38 91 TRP A C 1
ATOM 608 O O . TRP A 1 91 ? -12.443 -14.371 -15.161 1.00 97.38 91 TRP A O 1
ATOM 618 N N . MET A 1 92 ? -12.040 -14.672 -12.962 1.00 97.75 92 MET A N 1
ATOM 619 C CA . MET A 1 92 ? -11.029 -13.614 -12.864 1.00 97.75 92 MET A CA 1
ATOM 620 C C . MET A 1 92 ? -9.818 -13.927 -13.751 1.00 97.75 92 MET A C 1
ATOM 622 O O . MET A 1 92 ? -9.384 -13.078 -14.526 1.00 97.75 92 MET A O 1
ATOM 626 N N . LEU A 1 93 ? -9.301 -15.157 -13.684 1.00 97.81 93 LEU A N 1
ATOM 627 C CA . LEU A 1 93 ? -8.149 -15.583 -14.472 1.00 97.81 93 LEU A CA 1
ATOM 628 C C . LEU A 1 93 ? -8.466 -15.615 -15.970 1.00 97.81 93 LEU A C 1
ATOM 630 O O . LEU A 1 93 ? -7.660 -15.137 -16.761 1.00 97.81 93 LEU A O 1
ATOM 634 N N . ALA A 1 94 ? -9.642 -16.111 -16.363 1.00 98.12 94 ALA A N 1
ATOM 635 C CA . ALA A 1 94 ? -10.066 -16.123 -17.761 1.00 98.12 94 ALA A CA 1
ATOM 636 C C . ALA A 1 94 ? -10.110 -14.706 -18.356 1.00 98.12 94 ALA A C 1
ATOM 638 O O . ALA A 1 94 ? -9.570 -14.481 -19.437 1.00 98.12 94 ALA A O 1
ATOM 639 N N . ALA A 1 95 ? -10.684 -13.736 -17.636 1.00 98.44 95 ALA A N 1
ATOM 640 C CA . ALA A 1 95 ? -10.696 -12.341 -18.076 1.00 98.44 95 ALA A CA 1
ATOM 641 C C . ALA A 1 95 ? -9.290 -11.714 -18.085 1.00 98.44 95 ALA A C 1
ATOM 643 O O . ALA A 1 95 ? -8.947 -11.007 -19.031 1.00 98.44 95 ALA A O 1
ATOM 644 N N . ALA A 1 96 ? -8.452 -12.008 -17.085 1.00 98.50 96 ALA A N 1
ATOM 645 C CA . ALA A 1 96 ? -7.073 -11.521 -17.050 1.00 98.50 96 ALA A CA 1
ATOM 646 C C . ALA A 1 96 ? -6.256 -12.030 -18.247 1.00 98.50 96 ALA A C 1
ATOM 648 O O . ALA A 1 96 ? -5.549 -11.254 -18.892 1.00 98.50 96 ALA A O 1
ATOM 649 N N . VAL A 1 97 ? -6.397 -13.316 -18.580 1.00 98.06 97 VAL A N 1
ATOM 650 C CA . VAL A 1 97 ? -5.775 -13.933 -19.758 1.00 98.06 97 VAL A CA 1
ATOM 651 C C . VAL A 1 97 ? -6.325 -13.315 -21.039 1.00 98.06 97 VAL A C 1
ATOM 653 O O . VAL A 1 97 ? -5.534 -12.944 -21.898 1.00 98.06 97 VAL A O 1
ATOM 656 N N . ALA A 1 98 ? -7.641 -13.135 -21.162 1.00 98.38 98 ALA A N 1
ATOM 657 C CA . ALA A 1 98 ? -8.242 -12.523 -22.347 1.00 98.38 98 ALA A CA 1
ATOM 658 C C . ALA A 1 98 ? -7.703 -11.106 -22.626 1.00 98.38 98 ALA A C 1
ATOM 660 O O . ALA A 1 98 ? -7.517 -10.741 -23.784 1.00 98.38 98 ALA A O 1
ATOM 661 N N . VAL A 1 99 ? -7.405 -10.330 -21.577 1.00 98.44 99 VAL A N 1
ATOM 662 C CA . VAL A 1 99 ? -6.812 -8.989 -21.702 1.00 98.44 99 VAL A CA 1
ATOM 663 C C . VAL A 1 99 ? -5.312 -9.044 -22.002 1.00 98.44 99 VAL A C 1
ATOM 665 O O . VAL A 1 99 ? -4.836 -8.320 -22.873 1.00 98.44 99 VAL A O 1
ATOM 668 N N . ALA A 1 100 ? -4.549 -9.877 -21.290 1.00 97.44 100 ALA A N 1
ATOM 669 C CA . ALA A 1 100 ? -3.088 -9.840 -21.357 1.00 97.44 100 ALA A CA 1
ATOM 670 C C . ALA A 1 100 ? -2.493 -10.690 -22.496 1.00 97.44 100 ALA A C 1
ATOM 672 O O . ALA A 1 100 ? -1.470 -10.328 -23.085 1.00 97.44 100 ALA A O 1
ATOM 673 N N . ALA A 1 101 ? -3.118 -11.825 -22.819 1.00 96.56 101 ALA A N 1
ATOM 674 C CA . ALA A 1 101 ? -2.586 -12.799 -23.771 1.00 96.56 101 ALA A CA 1
ATOM 675 C C . ALA A 1 101 ? -2.361 -12.254 -25.191 1.00 96.56 101 ALA A C 1
ATOM 677 O O . ALA A 1 101 ? -1.338 -12.625 -25.766 1.00 96.56 101 ALA A O 1
ATOM 678 N N . PRO A 1 102 ? -3.212 -11.376 -25.769 1.00 97.75 102 PRO A N 1
ATOM 679 C CA . PRO A 1 102 ? -2.995 -10.881 -27.129 1.00 97.75 102 PRO A CA 1
ATOM 680 C C . PRO A 1 102 ? -1.628 -10.211 -27.308 1.00 97.75 102 PRO A C 1
ATOM 682 O O . PRO A 1 102 ? -0.901 -10.517 -28.252 1.00 97.75 102 PRO A O 1
ATOM 685 N N . TRP A 1 103 ? -1.229 -9.351 -26.367 1.00 95.88 103 TRP A N 1
ATOM 686 C CA . TRP A 1 103 ? 0.069 -8.681 -26.426 1.00 95.88 103 TRP A CA 1
ATOM 687 C C . TRP A 1 103 ? 1.227 -9.661 -26.202 1.00 95.88 103 TRP A C 1
ATOM 689 O O . TRP A 1 103 ? 2.192 -9.661 -26.971 1.00 95.88 103 TRP A O 1
ATOM 699 N N . TYR A 1 104 ? 1.106 -10.552 -25.208 1.00 93.69 104 TYR A N 1
ATOM 700 C CA . TYR A 1 104 ? 2.121 -11.575 -24.939 1.00 93.69 104 TYR A CA 1
ATOM 701 C C . TYR A 1 104 ? 2.324 -12.529 -26.127 1.00 93.69 104 TYR A C 1
ATOM 703 O O . TYR A 1 104 ? 3.461 -12.892 -26.434 1.00 93.69 104 TYR A O 1
ATOM 711 N N . ALA A 1 105 ? 1.257 -12.905 -26.833 1.00 95.75 105 ALA A N 1
ATOM 712 C CA . ALA A 1 105 ? 1.335 -13.735 -28.031 1.00 95.75 105 ALA A CA 1
ATOM 713 C C . ALA A 1 105 ? 2.062 -13.008 -29.173 1.00 95.75 105 ALA A C 1
ATOM 715 O O . ALA A 1 105 ? 2.983 -13.565 -29.773 1.00 95.75 105 ALA A O 1
ATOM 716 N N . LEU A 1 106 ? 1.710 -11.742 -29.427 1.00 95.25 106 LEU A N 1
ATOM 717 C CA . LEU A 1 106 ? 2.333 -10.934 -30.478 1.00 95.25 106 LEU A CA 1
ATOM 718 C C . LEU A 1 106 ? 3.832 -10.719 -30.234 1.00 95.25 106 LEU A C 1
ATOM 720 O O . LEU A 1 106 ? 4.635 -10.929 -31.146 1.00 95.25 106 LEU A O 1
ATOM 724 N N . VAL A 1 107 ? 4.237 -10.346 -29.014 1.00 92.44 107 VAL A N 1
ATOM 725 C CA . VAL A 1 107 ? 5.663 -10.138 -28.700 1.00 92.44 107 VAL A CA 1
ATOM 726 C C . VAL A 1 107 ? 6.449 -11.451 -28.747 1.00 92.44 107 VAL A C 1
ATOM 728 O O . VAL A 1 107 ? 7.592 -11.475 -29.206 1.00 92.44 107 VAL A O 1
ATOM 731 N N . THR A 1 108 ? 5.827 -12.564 -28.351 1.00 92.38 108 THR A N 1
ATOM 732 C CA . THR A 1 108 ? 6.429 -13.901 -28.446 1.00 92.38 108 THR A CA 1
ATOM 733 C C . THR A 1 108 ? 6.692 -14.279 -29.899 1.00 92.38 108 THR A C 1
ATOM 735 O O . THR A 1 108 ? 7.812 -14.674 -30.222 1.00 92.38 108 THR A O 1
ATOM 738 N N . ALA A 1 109 ? 5.706 -14.097 -30.783 1.00 94.50 109 ALA A N 1
ATOM 739 C CA . ALA A 1 109 ? 5.854 -14.372 -32.209 1.00 94.50 109 ALA A CA 1
ATOM 740 C C . ALA A 1 109 ? 6.943 -13.495 -32.848 1.00 94.50 109 ALA A C 1
ATOM 742 O O . ALA A 1 109 ? 7.796 -14.001 -33.574 1.00 94.50 109 ALA A O 1
ATOM 743 N N . ARG A 1 110 ? 6.975 -12.195 -32.525 1.00 91.50 110 ARG A N 1
ATOM 744 C CA . ARG A 1 110 ? 7.967 -11.257 -33.084 1.00 91.50 110 ARG A CA 1
ATOM 745 C C . ARG A 1 110 ? 9.398 -11.500 -32.625 1.00 91.50 110 ARG A C 1
ATOM 747 O O . ARG A 1 110 ? 10.326 -11.162 -33.347 1.00 91.50 110 ARG A O 1
ATOM 754 N N . THR A 1 111 ? 9.582 -12.043 -31.428 1.00 90.06 111 THR A N 1
ATOM 755 C CA . THR A 1 111 ? 10.915 -12.265 -30.846 1.00 90.06 111 THR A CA 1
ATOM 756 C C . THR A 1 111 ? 11.351 -13.723 -30.907 1.00 90.06 111 THR A C 1
ATOM 758 O O . THR A 1 111 ? 12.319 -14.090 -30.243 1.00 90.06 111 THR A O 1
ATOM 761 N N . ALA A 1 112 ? 10.626 -14.566 -31.655 1.00 91.50 112 ALA A N 1
ATOM 762 C CA . ALA A 1 112 ? 10.839 -16.013 -31.712 1.00 91.50 112 ALA A CA 1
ATOM 763 C C . ALA A 1 112 ? 10.955 -16.653 -30.308 1.00 91.50 112 ALA A C 1
ATOM 765 O O . ALA A 1 112 ? 11.777 -17.534 -30.060 1.00 91.50 112 ALA A O 1
ATOM 766 N N . GLY A 1 113 ? 10.156 -16.164 -29.353 1.00 89.69 113 GLY A N 1
ATOM 767 C CA . GLY A 1 113 ? 10.174 -16.612 -27.958 1.00 89.69 113 GLY A CA 1
ATOM 768 C C . GLY A 1 113 ? 11.315 -16.066 -27.088 1.00 89.69 113 GLY A C 1
ATOM 769 O O . GLY A 1 113 ? 11.381 -16.410 -25.907 1.00 89.69 113 GLY A O 1
ATOM 770 N N . GLY A 1 114 ? 12.182 -15.196 -27.609 1.00 89.56 114 GLY A N 1
ATOM 771 C CA . GLY A 1 114 ? 13.262 -14.573 -26.838 1.00 89.56 114 GLY A CA 1
ATOM 772 C C . GLY A 1 114 ? 12.748 -13.685 -25.702 1.00 89.56 114 GLY A C 1
ATOM 773 O O . GLY A 1 114 ? 13.201 -13.813 -24.562 1.00 89.56 114 GLY A O 1
ATOM 774 N N . TRP A 1 115 ? 11.746 -12.845 -25.981 1.00 91.44 115 TRP A N 1
ATOM 775 C CA . TRP A 1 115 ? 11.170 -11.940 -24.983 1.00 91.44 115 TRP A CA 1
ATOM 776 C C . TRP A 1 115 ? 10.562 -12.666 -23.771 1.00 91.44 115 TRP A C 1
ATOM 778 O O . TRP A 1 115 ? 10.988 -12.369 -22.654 1.00 91.44 115 TRP A O 1
ATOM 788 N N . PRO A 1 116 ? 9.631 -13.638 -23.918 1.00 89.00 116 PRO A N 1
ATOM 789 C CA . PRO A 1 116 ? 9.035 -14.303 -22.759 1.00 89.00 116 PRO A CA 1
ATOM 790 C C . PRO A 1 116 ? 10.056 -15.102 -21.942 1.00 89.00 116 PRO A C 1
ATOM 792 O O . PRO A 1 116 ? 9.946 -15.129 -20.718 1.00 89.00 116 PRO A O 1
ATOM 795 N N . ARG A 1 117 ? 11.078 -15.706 -22.571 1.00 88.31 117 ARG A N 1
ATOM 796 C CA . ARG A 1 117 ? 12.154 -16.389 -21.832 1.00 88.31 117 ARG A CA 1
ATOM 797 C C . ARG A 1 117 ? 12.888 -15.419 -20.910 1.00 88.31 117 ARG A C 1
ATOM 799 O O . ARG A 1 117 ? 12.978 -15.690 -19.717 1.00 88.31 117 ARG A O 1
ATOM 806 N N . GLY A 1 118 ? 13.351 -14.282 -21.432 1.00 87.19 118 GLY A N 1
ATOM 807 C CA . GLY A 1 118 ? 14.016 -13.266 -20.611 1.00 87.19 118 GLY A CA 1
ATOM 808 C C . GLY A 1 118 ? 13.083 -12.678 -19.549 1.00 87.19 118 GLY A C 1
ATOM 809 O O . GLY A 1 118 ? 13.422 -12.624 -18.368 1.00 87.19 118 GLY A O 1
ATOM 810 N N . PHE A 1 119 ? 11.868 -12.300 -19.941 1.00 88.62 119 PHE A N 1
ATOM 811 C CA . PHE A 1 119 ? 10.902 -11.675 -19.045 1.00 88.62 119 PHE A CA 1
ATOM 812 C C . PHE A 1 119 ? 10.483 -12.577 -17.878 1.00 88.62 119 PHE A C 1
ATOM 814 O O . PHE A 1 119 ? 10.569 -12.164 -16.720 1.00 88.62 119 PHE A O 1
ATOM 821 N N . PHE A 1 120 ? 10.040 -13.807 -18.146 1.00 89.56 120 PHE A N 1
ATOM 822 C CA . PHE A 1 120 ? 9.557 -14.693 -17.088 1.00 89.56 120 PHE A CA 1
ATOM 823 C C . PHE A 1 120 ? 10.704 -15.322 -16.290 1.00 89.56 120 PHE A C 1
ATOM 825 O O . PHE A 1 120 ? 10.635 -15.342 -15.062 1.00 89.56 120 PHE A O 1
ATOM 832 N N . LEU A 1 121 ? 11.768 -15.803 -16.941 1.00 85.75 121 LEU A N 1
ATOM 833 C CA . LEU A 1 121 ? 12.840 -16.506 -16.227 1.00 85.75 121 LEU A CA 1
ATOM 834 C C . LEU A 1 121 ? 13.762 -15.538 -15.488 1.00 85.75 121 LEU A C 1
ATOM 836 O O . LEU A 1 121 ? 14.014 -15.739 -14.306 1.00 85.75 121 LEU A O 1
ATOM 840 N N . ILE A 1 122 ? 14.223 -14.471 -16.140 1.00 81.38 122 ILE A N 1
ATOM 841 C CA . ILE A 1 122 ? 15.211 -13.561 -15.546 1.00 81.38 122 ILE A CA 1
ATOM 842 C C . ILE A 1 122 ? 14.495 -12.498 -14.707 1.00 81.38 122 ILE A C 1
ATOM 844 O O . ILE A 1 122 ? 14.717 -12.360 -13.503 1.00 81.38 122 ILE A O 1
ATOM 848 N N . HIS A 1 123 ? 13.575 -11.752 -15.322 1.00 84.81 123 HIS A N 1
ATOM 849 C CA . HIS A 1 123 ? 12.992 -10.572 -14.676 1.00 84.81 123 HIS A CA 1
ATOM 850 C C . HIS A 1 123 ? 11.886 -10.878 -13.655 1.00 84.81 123 HIS A C 1
ATOM 852 O O . HIS A 1 123 ? 11.527 -9.984 -12.889 1.00 84.81 123 HIS A O 1
ATOM 858 N N . ASN A 1 124 ? 11.377 -12.114 -13.596 1.00 87.50 124 ASN A N 1
ATOM 859 C CA . ASN A 1 124 ? 10.433 -12.543 -12.560 1.00 87.50 124 ASN A CA 1
ATOM 860 C C . ASN A 1 124 ? 11.045 -13.615 -11.646 1.00 87.50 124 ASN A C 1
ATOM 862 O O . ASN A 1 124 ? 11.225 -13.357 -10.457 1.00 87.50 124 ASN A O 1
ATOM 866 N N . VAL A 1 125 ? 11.388 -14.795 -12.178 1.00 85.00 125 VAL A N 1
ATOM 867 C CA . VAL A 1 125 ? 11.845 -15.930 -11.350 1.00 85.00 125 VAL A CA 1
ATOM 868 C C . VAL A 1 125 ? 13.212 -15.664 -10.721 1.00 85.00 125 VAL A C 1
ATOM 870 O O . VAL A 1 125 ? 13.353 -15.726 -9.501 1.00 85.00 125 VAL A O 1
ATOM 873 N N . GLU A 1 126 ? 14.220 -15.332 -11.522 1.00 84.69 126 GLU A N 1
ATOM 874 C CA . GLU A 1 126 ? 15.585 -15.134 -11.036 1.00 84.69 126 GLU A CA 1
ATOM 875 C C . GLU A 1 126 ? 15.686 -13.924 -10.104 1.00 84.69 126 GLU A C 1
ATOM 877 O O . GLU A 1 126 ? 16.276 -14.024 -9.030 1.00 84.69 126 GLU A O 1
ATOM 882 N N . ARG A 1 127 ? 15.033 -12.812 -10.460 1.00 84.88 127 ARG A N 1
ATOM 883 C CA . ARG A 1 127 ? 14.947 -11.606 -9.622 1.00 84.88 127 ARG A CA 1
ATOM 884 C C . ARG A 1 127 ? 14.280 -11.874 -8.265 1.00 84.88 127 ARG A C 1
ATOM 886 O O . ARG A 1 127 ? 14.637 -11.236 -7.273 1.00 84.88 127 ARG A O 1
ATOM 893 N N . PHE A 1 128 ? 13.337 -12.816 -8.201 1.00 83.94 128 PHE A N 1
ATOM 894 C CA . PHE A 1 128 ? 12.761 -13.271 -6.935 1.00 83.94 128 PHE A CA 1
ATOM 895 C C . PHE A 1 128 ? 13.721 -14.184 -6.160 1.00 83.94 128 PHE A C 1
ATOM 897 O O . PHE A 1 128 ? 13.841 -14.041 -4.947 1.00 83.94 128 PHE A O 1
ATOM 904 N N . ALA A 1 129 ? 14.424 -15.090 -6.842 1.00 83.38 129 ALA A N 1
ATOM 905 C CA . ALA A 1 129 ? 15.281 -16.093 -6.212 1.00 83.38 129 ALA A CA 1
ATOM 906 C C . ALA A 1 129 ? 16.612 -15.531 -5.685 1.00 83.38 129 ALA A C 1
ATOM 908 O O . ALA A 1 129 ? 17.070 -15.936 -4.617 1.00 83.38 129 ALA A O 1
ATOM 909 N N . ARG A 1 130 ? 17.245 -14.606 -6.416 1.00 79.75 130 ARG A N 1
ATOM 910 C CA . ARG A 1 130 ? 18.554 -14.039 -6.062 1.00 79.75 130 ARG A CA 1
ATOM 911 C C . ARG A 1 130 ? 18.597 -12.517 -6.225 1.00 79.75 130 ARG A C 1
ATOM 913 O O . ARG A 1 130 ? 17.861 -11.967 -7.047 1.00 79.75 130 ARG A O 1
ATOM 920 N N . PRO A 1 131 ? 19.440 -11.811 -5.447 1.00 77.62 131 PRO A N 1
ATOM 921 C CA . PRO A 1 131 ? 19.688 -10.396 -5.676 1.00 77.62 131 PRO A CA 1
ATOM 922 C C . PRO A 1 131 ? 20.311 -10.175 -7.055 1.00 77.62 131 PRO A C 1
ATOM 924 O O . PRO A 1 131 ? 21.270 -10.853 -7.424 1.00 77.62 131 PRO A O 1
ATOM 927 N N . LEU A 1 132 ? 19.787 -9.200 -7.787 1.00 73.81 132 LEU A N 1
ATOM 928 C CA . LEU A 1 132 ? 20.342 -8.713 -9.046 1.00 73.81 132 LEU A CA 1
ATOM 929 C C . LEU A 1 132 ? 20.763 -7.252 -8.890 1.00 73.81 132 LEU A C 1
ATOM 931 O O . LEU A 1 132 ? 20.190 -6.529 -8.079 1.00 73.81 132 LEU A O 1
ATOM 935 N N . GLU A 1 133 ? 21.766 -6.822 -9.661 1.00 73.69 133 GLU A N 1
ATOM 936 C CA . GLU A 1 133 ? 22.165 -5.404 -9.775 1.00 73.69 133 GLU A CA 1
ATOM 937 C C . GLU A 1 133 ? 22.523 -4.738 -8.423 1.00 73.69 133 GLU A C 1
ATOM 939 O O . GLU A 1 133 ? 22.362 -3.537 -8.238 1.00 73.69 133 GLU A O 1
ATOM 944 N N . GLY A 1 134 ? 22.976 -5.522 -7.435 1.00 73.44 134 GLY A N 1
ATOM 945 C CA . GLY A 1 134 ? 23.288 -5.026 -6.085 1.00 73.44 134 GLY A CA 1
ATOM 946 C C . GLY A 1 134 ? 22.061 -4.650 -5.242 1.00 73.44 134 GLY A C 1
ATOM 947 O O . GLY A 1 134 ? 22.207 -4.222 -4.096 1.00 73.44 134 GLY A O 1
ATOM 948 N N . HIS A 1 135 ? 20.849 -4.849 -5.761 1.00 77.50 135 HIS A N 1
ATOM 949 C CA . HIS A 1 135 ? 19.593 -4.545 -5.084 1.00 77.50 135 HIS A CA 1
ATOM 950 C C . HIS A 1 135 ? 19.234 -5.632 -4.063 1.00 77.50 135 HIS A C 1
ATOM 952 O O . HIS A 1 135 ? 18.315 -6.423 -4.266 1.00 77.50 135 HIS A O 1
ATOM 958 N N . SER A 1 136 ? 19.964 -5.678 -2.951 1.00 82.56 136 SER A N 1
ATOM 959 C CA . SER A 1 136 ? 19.649 -6.522 -1.793 1.00 82.56 136 SER A CA 1
ATOM 960 C C . SER A 1 136 ? 19.198 -5.678 -0.595 1.00 82.56 136 SER A C 1
ATOM 962 O O . SER A 1 136 ? 19.318 -4.454 -0.583 1.00 82.56 136 SER A O 1
ATOM 964 N N . GLY A 1 137 ? 18.642 -6.327 0.427 1.00 80.56 137 GLY A N 1
ATOM 965 C CA . GLY A 1 137 ? 18.240 -5.652 1.657 1.00 80.56 137 GLY A CA 1
ATOM 966 C C . GLY A 1 137 ? 17.952 -6.641 2.781 1.00 80.56 137 GLY A C 1
ATOM 967 O O . GLY A 1 137 ? 17.452 -7.744 2.536 1.00 80.56 137 GLY A O 1
ATOM 968 N N . GLY A 1 138 ? 18.283 -6.234 4.008 1.00 85.44 138 GLY A N 1
ATOM 969 C CA . GLY A 1 138 ? 18.030 -7.010 5.221 1.00 85.44 138 GLY A CA 1
ATOM 970 C C . GLY A 1 138 ? 16.557 -7.007 5.646 1.00 85.44 138 GLY A C 1
ATOM 971 O O . GLY A 1 138 ? 15.695 -6.425 4.989 1.00 85.44 138 GLY A O 1
ATOM 972 N N . ILE A 1 139 ? 16.271 -7.624 6.795 1.00 83.19 139 ILE A N 1
ATOM 973 C CA . ILE A 1 139 ? 14.901 -7.797 7.312 1.00 83.19 139 ILE A CA 1
ATOM 974 C C . ILE A 1 139 ? 14.171 -6.469 7.592 1.00 83.19 139 ILE A C 1
ATOM 976 O O . ILE A 1 139 ? 12.952 -6.392 7.478 1.00 83.19 139 ILE A O 1
ATOM 980 N N . LEU A 1 140 ? 14.916 -5.401 7.899 1.00 87.38 140 LEU A N 1
ATOM 981 C CA . LEU A 1 140 ? 14.368 -4.068 8.175 1.00 87.38 140 LEU A CA 1
ATOM 982 C C . LEU A 1 140 ? 14.186 -3.198 6.923 1.00 87.38 140 LEU A C 1
ATOM 984 O O . LEU A 1 140 ? 13.723 -2.064 7.043 1.00 87.38 140 LEU A O 1
ATOM 988 N N . TYR A 1 141 ? 14.506 -3.713 5.731 1.00 92.06 141 TYR A N 1
ATOM 989 C CA . TYR A 1 141 ? 14.426 -2.945 4.488 1.00 92.06 141 TYR A CA 1
ATOM 990 C C . TYR A 1 141 ? 13.012 -2.401 4.237 1.00 92.06 141 TYR A C 1
ATOM 992 O O . TYR A 1 141 ? 12.819 -1.189 4.173 1.00 92.06 141 TYR A O 1
ATOM 1000 N N . TYR A 1 142 ? 12.004 -3.277 4.155 1.00 93.44 142 TYR A N 1
ATOM 1001 C CA . TYR A 1 142 ? 10.631 -2.840 3.895 1.00 93.44 142 TYR A CA 1
ATOM 1002 C C . TYR A 1 142 ? 9.978 -2.087 5.053 1.00 93.44 142 TYR A C 1
ATOM 1004 O O . TYR A 1 142 ? 9.313 -1.097 4.765 1.00 93.44 142 TYR A O 1
ATOM 1012 N N . PRO A 1 143 ? 10.191 -2.436 6.336 1.00 91.94 143 PRO A N 1
ATOM 1013 C CA . PRO A 1 143 ? 9.793 -1.561 7.438 1.00 91.94 143 PRO A CA 1
ATOM 1014 C C . PRO A 1 143 ? 10.301 -0.118 7.280 1.00 91.94 143 PRO A C 1
ATOM 1016 O O . PRO A 1 143 ? 9.519 0.821 7.421 1.00 91.94 143 PRO A O 1
ATOM 1019 N N . GLY A 1 144 ? 11.572 0.073 6.905 1.00 93.44 144 GLY A N 1
ATOM 1020 C CA . GLY A 1 144 ? 12.131 1.399 6.624 1.00 93.44 144 GLY A CA 1
ATOM 1021 C C . GLY A 1 144 ? 11.475 2.084 5.420 1.00 93.44 144 GLY A C 1
ATOM 1022 O O . GLY A 1 144 ? 11.042 3.232 5.525 1.00 93.44 144 GLY A O 1
ATOM 1023 N N . VAL A 1 145 ? 11.337 1.369 4.298 1.00 94.19 145 VAL A N 1
ATOM 1024 C CA . VAL A 1 145 ? 10.675 1.877 3.078 1.00 94.19 145 VAL A CA 1
ATOM 1025 C C . VAL A 1 145 ? 9.233 2.306 3.357 1.00 94.19 145 VAL A C 1
ATOM 1027 O O . VAL A 1 145 ? 8.816 3.371 2.903 1.00 94.19 145 VAL A O 1
ATOM 1030 N N . LEU A 1 146 ? 8.484 1.522 4.135 1.00 94.06 146 LEU A N 1
ATOM 1031 C CA . LEU A 1 146 ? 7.113 1.841 4.527 1.00 94.06 146 LEU A CA 1
ATOM 1032 C C . LEU A 1 146 ? 7.063 3.101 5.390 1.00 94.06 146 LEU A C 1
ATOM 1034 O O . LEU A 1 146 ? 6.240 3.969 5.123 1.00 94.06 146 LEU A O 1
ATOM 1038 N N . CYS A 1 147 ? 7.955 3.249 6.374 1.00 93.50 147 CYS A N 1
ATOM 1039 C CA . CYS A 1 147 ? 8.021 4.462 7.194 1.00 93.50 147 CYS A CA 1
ATOM 1040 C C . CYS A 1 147 ? 8.307 5.719 6.359 1.00 93.50 147 CYS A C 1
ATOM 1042 O O . CYS A 1 147 ? 7.695 6.761 6.599 1.00 93.50 147 CYS A O 1
ATOM 1044 N N . VAL A 1 148 ? 9.202 5.620 5.373 1.00 92.88 148 VAL A N 1
ATOM 1045 C CA . VAL A 1 148 ? 9.518 6.735 4.470 1.00 92.88 148 VAL A CA 1
ATOM 1046 C C . VAL A 1 148 ? 8.343 7.034 3.547 1.00 92.88 148 VAL A C 1
ATOM 1048 O O . VAL A 1 148 ? 7.897 8.173 3.477 1.00 92.88 148 VAL A O 1
ATOM 1051 N N . GLY A 1 149 ? 7.807 6.028 2.858 1.00 92.00 149 GLY A N 1
ATOM 1052 C CA . GLY A 1 149 ? 6.752 6.269 1.879 1.00 92.00 149 GLY A CA 1
ATOM 1053 C C . GLY A 1 149 ? 5.402 6.629 2.508 1.00 92.00 149 GLY A C 1
ATOM 1054 O O . GLY A 1 149 ? 4.609 7.311 1.870 1.00 92.00 149 GLY A O 1
ATOM 1055 N N . LEU A 1 150 ? 5.112 6.166 3.728 1.00 93.50 150 LEU A N 1
ATOM 1056 C CA . LEU A 1 150 ? 3.909 6.574 4.454 1.00 93.50 150 LEU A CA 1
ATOM 1057 C C . LEU A 1 150 ? 4.072 7.937 5.118 1.00 93.50 150 LEU A C 1
ATOM 1059 O O . LEU A 1 150 ? 3.100 8.419 5.684 1.00 93.50 150 LEU A O 1
ATOM 1063 N N . PHE A 1 151 ? 5.248 8.567 5.110 1.00 93.94 151 PHE A N 1
ATOM 1064 C CA . PHE A 1 151 ? 5.389 9.911 5.663 1.00 93.94 151 PHE A CA 1
ATOM 1065 C C . PHE A 1 151 ? 4.440 10.889 4.933 1.00 93.94 151 PHE A C 1
ATOM 1067 O O . PHE A 1 151 ? 4.377 10.863 3.704 1.00 93.94 151 PHE A O 1
ATOM 1074 N N . PRO A 1 152 ? 3.686 11.749 5.649 1.00 92.19 152 PRO A N 1
ATOM 1075 C CA . PRO A 1 152 ? 3.797 12.069 7.081 1.00 92.19 152 PRO A CA 1
ATOM 1076 C C . PRO A 1 152 ? 3.017 11.155 8.035 1.00 92.19 152 PRO A C 1
ATOM 1078 O O . PRO A 1 152 ? 3.109 11.312 9.246 1.00 92.19 152 PRO A O 1
ATOM 1081 N N . TRP A 1 153 ? 2.249 10.202 7.526 1.00 93.19 153 TRP A N 1
ATOM 1082 C CA . TRP A 1 153 ? 1.367 9.314 8.289 1.00 93.19 153 TRP A CA 1
ATOM 1083 C C . TRP A 1 153 ? 2.101 8.256 9.113 1.00 93.19 153 TRP A C 1
ATOM 1085 O O . TRP A 1 153 ? 1.556 7.734 10.086 1.00 93.19 153 TRP A O 1
ATOM 1095 N N . SER A 1 154 ? 3.352 7.955 8.765 1.00 94.25 154 SER A N 1
ATOM 1096 C CA . SER A 1 154 ? 4.169 6.971 9.479 1.00 94.25 154 SER A CA 1
ATOM 1097 C C . SER A 1 154 ? 4.400 7.307 10.959 1.00 94.25 154 SER A C 1
ATOM 1099 O O . SER A 1 154 ? 4.645 6.394 11.746 1.00 94.25 154 SER A O 1
ATOM 1101 N N . ILE A 1 155 ? 4.216 8.569 11.371 1.00 94.62 155 ILE A N 1
ATOM 1102 C CA . ILE A 1 155 ? 4.290 9.025 12.773 1.00 94.62 155 ILE A CA 1
ATOM 1103 C C . ILE A 1 155 ? 3.322 8.290 13.717 1.00 94.62 155 ILE A C 1
ATOM 1105 O O . ILE A 1 155 ? 3.562 8.248 14.922 1.00 94.62 155 ILE A O 1
ATOM 1109 N N . VAL A 1 156 ? 2.239 7.705 13.187 1.00 95.00 156 VAL A N 1
ATOM 1110 C CA . VAL A 1 156 ? 1.259 6.910 13.951 1.00 95.00 156 VAL A CA 1
ATOM 1111 C C . VAL A 1 156 ? 1.249 5.429 13.563 1.00 95.00 156 VAL A C 1
ATOM 1113 O O . VAL A 1 156 ? 0.394 4.689 14.043 1.00 95.00 156 VAL A O 1
ATOM 1116 N N . LEU A 1 157 ? 2.188 4.953 12.736 1.00 94.88 157 LEU A N 1
ATOM 1117 C CA . LEU A 1 157 ? 2.132 3.602 12.159 1.00 94.88 157 LEU A CA 1
ATOM 1118 C C . LEU A 1 157 ? 2.015 2.500 13.224 1.00 94.88 157 LEU A C 1
ATOM 1120 O O . LEU A 1 157 ? 1.179 1.610 13.101 1.00 94.88 157 LEU A O 1
ATOM 1124 N N . ALA A 1 158 ? 2.792 2.583 14.306 1.00 94.12 158 ALA A N 1
ATOM 1125 C CA . ALA A 1 158 ? 2.710 1.613 15.398 1.00 94.12 158 ALA A CA 1
ATOM 1126 C C . ALA A 1 158 ? 1.316 1.594 16.056 1.00 94.12 158 ALA A C 1
ATOM 1128 O O . ALA A 1 158 ? 0.765 0.524 16.313 1.00 94.12 158 ALA A O 1
ATOM 1129 N N . ALA A 1 159 ? 0.715 2.767 16.275 1.00 95.00 159 ALA A N 1
ATOM 1130 C CA . ALA A 1 159 ? -0.621 2.884 16.853 1.00 95.00 159 ALA A CA 1
ATOM 1131 C C . ALA A 1 159 ? -1.703 2.342 15.909 1.00 95.00 159 ALA A C 1
ATOM 1133 O O . ALA A 1 159 ? -2.608 1.640 16.358 1.00 95.00 159 ALA A O 1
ATOM 1134 N N . VAL A 1 160 ? -1.562 2.588 14.601 1.00 96.19 160 VAL A N 1
ATOM 1135 C CA . VAL A 1 160 ? -2.435 2.024 13.561 1.00 96.19 160 VAL A CA 1
ATOM 1136 C C . VAL A 1 160 ? -2.401 0.496 13.597 1.00 96.19 160 VAL A C 1
ATOM 1138 O O . VAL A 1 160 ? -3.458 -0.132 13.614 1.00 96.19 160 VAL A O 1
ATOM 1141 N N . LEU A 1 161 ? -1.212 -0.114 13.667 1.00 95.56 161 LEU A N 1
ATOM 1142 C CA . LEU A 1 161 ? -1.067 -1.575 13.709 1.00 95.56 161 LEU A CA 1
ATOM 1143 C C . LEU A 1 161 ? -1.659 -2.184 14.988 1.00 95.56 161 LEU A C 1
ATOM 1145 O O . LEU A 1 161 ? -2.353 -3.201 14.926 1.00 95.56 161 LEU A O 1
ATOM 1149 N N . VAL A 1 162 ? -1.431 -1.553 16.141 1.00 95.25 162 VAL A N 1
ATOM 1150 C CA . VAL A 1 162 ? -2.010 -1.989 17.421 1.00 95.25 162 VAL A CA 1
ATOM 1151 C C . VAL A 1 162 ? -3.538 -1.892 17.393 1.00 95.25 162 VAL A C 1
ATOM 1153 O O . VAL A 1 162 ? -4.224 -2.839 17.784 1.00 95.25 162 VAL A O 1
ATOM 1156 N N . HIS A 1 163 ? -4.081 -0.780 16.894 1.00 95.25 163 HIS A N 1
ATOM 1157 C CA . HIS A 1 163 ? -5.525 -0.569 16.773 1.00 95.25 163 HIS A CA 1
ATOM 1158 C C . HIS A 1 163 ? -6.169 -1.555 15.794 1.00 95.25 163 HIS A C 1
ATOM 1160 O O . HIS A 1 163 ? -7.187 -2.170 16.117 1.00 95.25 163 HIS A O 1
ATOM 1166 N N . ALA A 1 164 ? -5.537 -1.791 14.641 1.00 95.81 164 ALA A N 1
ATOM 1167 C CA . ALA A 1 164 ? -5.958 -2.806 13.678 1.00 95.81 164 ALA A CA 1
ATOM 1168 C C . ALA A 1 164 ? -5.996 -4.205 14.311 1.00 95.81 164 ALA A C 1
ATOM 1170 O O . ALA A 1 164 ? -6.991 -4.917 14.170 1.00 95.81 164 ALA A O 1
ATOM 1171 N N . ALA A 1 165 ? -4.972 -4.582 15.083 1.00 95.12 165 ALA A N 1
ATOM 1172 C CA . ALA A 1 165 ? -4.961 -5.847 15.815 1.00 95.12 165 ALA A CA 1
ATOM 1173 C C . ALA A 1 165 ? -6.081 -5.931 16.871 1.00 95.12 165 ALA A C 1
ATOM 1175 O O . ALA A 1 165 ? -6.626 -7.010 17.103 1.00 95.12 165 ALA A O 1
ATOM 1176 N N . GLY A 1 166 ? -6.448 -4.811 17.500 1.00 93.62 166 GLY A N 1
ATOM 1177 C CA . GLY A 1 166 ? -7.614 -4.719 18.384 1.00 93.62 166 GLY A CA 1
ATOM 1178 C C . GLY A 1 166 ? -8.929 -4.987 17.647 1.00 93.62 166 GLY A C 1
ATOM 1179 O O . GLY A 1 166 ? -9.719 -5.822 18.087 1.00 93.62 166 GLY A O 1
ATOM 1180 N N . ILE A 1 167 ? -9.130 -4.355 16.486 1.00 94.44 167 ILE A N 1
ATOM 1181 C CA . ILE A 1 167 ? -10.306 -4.575 15.625 1.00 94.44 167 ILE A CA 1
ATOM 1182 C C . ILE A 1 167 ? -10.397 -6.039 15.182 1.00 94.44 167 ILE A C 1
ATOM 1184 O O . ILE A 1 167 ? -11.475 -6.627 15.218 1.00 94.44 167 ILE A O 1
ATOM 1188 N N . LEU A 1 168 ? -9.269 -6.652 14.812 1.00 93.88 168 LEU A N 1
ATOM 1189 C CA . LEU A 1 168 ? -9.227 -8.050 14.376 1.00 93.88 168 LEU A CA 1
ATOM 1190 C C . LEU A 1 168 ? -9.607 -9.052 15.478 1.00 93.88 168 LEU A C 1
ATOM 1192 O O . LEU A 1 168 ? -10.046 -10.156 15.163 1.00 93.88 168 LEU A O 1
ATOM 1196 N N . ARG A 1 169 ? -9.467 -8.676 16.756 1.00 91.06 169 ARG A N 1
ATOM 1197 C CA . ARG A 1 169 ? -9.879 -9.491 17.913 1.00 91.06 169 ARG A CA 1
ATOM 1198 C C . ARG A 1 169 ? -11.310 -9.204 18.378 1.00 91.06 169 ARG A C 1
ATOM 1200 O O . ARG A 1 169 ? -11.845 -9.960 19.186 1.00 91.06 169 ARG A O 1
ATOM 1207 N N . ALA A 1 170 ? -11.922 -8.121 17.906 1.00 86.88 170 ALA A N 1
ATOM 1208 C CA . ALA A 1 170 ? -13.265 -7.728 18.306 1.00 86.88 170 ALA A CA 1
ATOM 1209 C C . ALA A 1 170 ? -14.347 -8.613 17.657 1.00 86.88 170 ALA A C 1
ATOM 1211 O O . ALA A 1 170 ? -14.153 -9.211 16.597 1.00 86.88 170 ALA A O 1
ATOM 1212 N N . ARG A 1 171 ? -15.529 -8.658 18.287 1.00 78.62 171 ARG A N 1
ATOM 1213 C CA . ARG A 1 171 ? -16.710 -9.380 17.774 1.00 78.62 171 ARG A CA 1
ATOM 1214 C C . ARG A 1 171 ? -17.528 -8.591 16.737 1.00 78.62 171 ARG A C 1
ATOM 1216 O O . ARG A 1 171 ? -18.542 -9.092 16.274 1.00 78.62 171 ARG A O 1
ATOM 1223 N N . ASP A 1 172 ? -17.101 -7.380 16.376 1.00 78.06 172 ASP A N 1
ATOM 1224 C CA . ASP A 1 172 ? -17.723 -6.577 15.314 1.00 78.06 172 ASP A CA 1
ATOM 1225 C C . ASP A 1 172 ? -17.401 -7.190 13.947 1.00 78.06 172 ASP A C 1
ATOM 1227 O O . ASP A 1 172 ? -16.305 -7.030 13.409 1.00 78.06 172 ASP A O 1
ATOM 1231 N N . ASP A 1 173 ? -18.356 -7.942 13.416 1.00 81.12 173 ASP A N 1
ATOM 1232 C CA . ASP A 1 173 ? -18.158 -8.804 12.262 1.00 81.12 173 ASP A CA 1
ATOM 1233 C C . ASP A 1 173 ? -17.883 -8.034 10.962 1.00 81.12 173 ASP A C 1
ATOM 1235 O O . ASP A 1 173 ? -17.066 -8.481 10.157 1.00 81.12 173 ASP A O 1
ATOM 1239 N N . GLU A 1 174 ? -18.506 -6.874 10.749 1.00 88.81 174 GLU A N 1
ATOM 1240 C CA . GLU A 1 174 ? -18.314 -6.091 9.523 1.00 88.81 174 GLU A CA 1
ATOM 1241 C C . GLU A 1 174 ? -16.972 -5.357 9.547 1.00 88.81 174 GLU A C 1
ATOM 1243 O O . GLU A 1 174 ? -16.154 -5.498 8.628 1.00 88.81 174 GLU A O 1
ATOM 1248 N N . ARG A 1 175 ? -16.691 -4.637 10.638 1.00 91.19 175 ARG A N 1
ATOM 1249 C CA . ARG A 1 175 ? -15.437 -3.889 10.780 1.00 91.19 175 ARG A CA 1
ATOM 1250 C C . ARG A 1 175 ? -14.233 -4.824 10.844 1.00 91.19 175 ARG A C 1
ATOM 1252 O O . ARG A 1 175 ? -13.191 -4.516 10.256 1.00 91.19 175 ARG A O 1
ATOM 1259 N N . ARG A 1 176 ? -14.381 -5.996 11.477 1.00 93.31 176 ARG A N 1
ATOM 1260 C CA . ARG A 1 176 ? -13.364 -7.057 11.460 1.00 93.31 176 ARG A CA 1
ATOM 1261 C C . ARG A 1 176 ? -13.096 -7.546 10.042 1.00 93.31 176 ARG A C 1
ATOM 1263 O O . ARG A 1 176 ? -11.930 -7.650 9.675 1.00 93.31 176 ARG A O 1
ATOM 1270 N N . ARG A 1 177 ? -14.127 -7.823 9.233 1.00 92.31 177 ARG A N 1
ATOM 1271 C CA . ARG A 1 177 ? -13.956 -8.275 7.835 1.00 92.31 177 ARG A CA 1
ATOM 1272 C C . ARG A 1 177 ? -13.245 -7.227 6.980 1.00 92.31 177 ARG A C 1
ATOM 1274 O O . ARG A 1 177 ? -12.320 -7.580 6.251 1.00 92.31 177 ARG A O 1
ATOM 1281 N N . GLY A 1 178 ? -13.628 -5.954 7.105 1.00 95.06 178 GLY A N 1
ATOM 1282 C CA . GLY A 1 178 ? -12.962 -4.850 6.408 1.00 95.06 178 GLY A CA 1
ATOM 1283 C C . GLY A 1 178 ? -11.484 -4.722 6.792 1.00 95.06 178 GLY A C 1
ATOM 1284 O O . GLY A 1 178 ? -10.622 -4.647 5.916 1.00 95.06 178 GLY A O 1
ATOM 1285 N N . MET A 1 179 ? -11.173 -4.785 8.093 1.00 96.94 179 MET A N 1
ATOM 1286 C CA . MET A 1 179 ? -9.787 -4.749 8.571 1.00 96.94 179 MET A CA 1
ATOM 1287 C C . MET A 1 179 ? -8.992 -5.992 8.144 1.00 96.94 179 MET A C 1
ATOM 1289 O O . MET A 1 179 ? -7.824 -5.888 7.777 1.00 96.94 179 MET A O 1
ATOM 1293 N N . LEU A 1 180 ? -9.622 -7.170 8.136 1.00 96.75 180 LEU A N 1
ATOM 1294 C CA . LEU A 1 180 ? -8.996 -8.416 7.697 1.00 96.75 180 LEU A CA 1
ATOM 1295 C C . LEU A 1 180 ? -8.643 -8.377 6.208 1.00 96.75 180 LEU A C 1
ATOM 1297 O O . LEU A 1 180 ? -7.565 -8.838 5.842 1.00 96.75 180 LEU A O 1
ATOM 1301 N N . LEU A 1 181 ? -9.501 -7.797 5.362 1.00 97.38 181 LEU A N 1
ATOM 1302 C CA . LEU A 1 181 ? -9.220 -7.596 3.937 1.00 97.38 181 LEU A CA 1
ATOM 1303 C C . LEU A 1 181 ? -7.941 -6.775 3.734 1.00 97.38 181 LEU A C 1
ATOM 1305 O O . LEU A 1 181 ? -7.030 -7.228 3.040 1.00 97.38 181 LEU A O 1
ATOM 1309 N N . VAL A 1 182 ? -7.854 -5.592 4.350 1.00 97.81 182 VAL A N 1
ATOM 1310 C CA . VAL A 1 182 ? -6.680 -4.719 4.183 1.00 97.81 182 VAL A CA 1
ATOM 1311 C C . VAL A 1 182 ? -5.433 -5.311 4.844 1.00 97.81 182 VAL A C 1
ATOM 1313 O O . VAL A 1 182 ? -4.339 -5.175 4.301 1.00 97.81 182 VAL A O 1
ATOM 1316 N N . ALA A 1 183 ? -5.582 -6.050 5.949 1.00 98.12 183 ALA A N 1
ATOM 1317 C CA . ALA A 1 183 ? -4.479 -6.772 6.577 1.00 98.12 183 ALA A CA 1
ATOM 1318 C C . ALA A 1 183 ? -3.939 -7.894 5.676 1.00 98.12 183 ALA A C 1
ATOM 1320 O O . ALA A 1 183 ? -2.731 -7.968 5.473 1.00 98.12 183 ALA A O 1
ATOM 1321 N N . CYS A 1 184 ? -4.808 -8.727 5.087 1.00 98.06 184 CYS A N 1
ATOM 1322 C CA . CYS A 1 184 ? -4.399 -9.782 4.149 1.00 98.06 184 CYS A CA 1
ATOM 1323 C C . CYS A 1 184 ? -3.719 -9.193 2.911 1.00 98.06 184 CYS A C 1
ATOM 1325 O O . CYS A 1 184 ? -2.699 -9.715 2.459 1.00 98.06 184 CYS A O 1
ATOM 1327 N N . TRP A 1 185 ? -4.253 -8.086 2.390 1.00 98.44 185 TRP A N 1
ATOM 1328 C CA . TRP A 1 185 ? -3.660 -7.360 1.272 1.00 98.44 185 TRP A CA 1
ATOM 1329 C C . TRP A 1 185 ? -2.252 -6.860 1.605 1.00 98.44 185 TRP A C 1
ATOM 1331 O O . TRP A 1 185 ? -1.290 -7.261 0.951 1.00 98.44 185 TRP A O 1
ATOM 1341 N N . ALA A 1 186 ? -2.104 -6.048 2.656 1.00 97.94 186 ALA A N 1
ATOM 1342 C CA . ALA A 1 186 ? -0.809 -5.501 3.055 1.00 97.94 186 ALA A CA 1
ATOM 1343 C C . ALA A 1 186 ? 0.200 -6.610 3.395 1.00 97.94 186 ALA A C 1
ATOM 1345 O O . ALA A 1 186 ? 1.336 -6.570 2.922 1.00 97.94 186 ALA A O 1
ATOM 1346 N N . ALA A 1 187 ? -0.220 -7.632 4.150 1.00 97.25 187 ALA A N 1
ATOM 1347 C CA . ALA A 1 187 ? 0.632 -8.759 4.522 1.00 97.25 187 ALA A CA 1
ATOM 1348 C C . ALA A 1 187 ? 1.116 -9.556 3.304 1.00 97.25 187 ALA A C 1
ATOM 1350 O O . ALA A 1 187 ? 2.265 -9.986 3.290 1.00 97.25 187 ALA A O 1
ATOM 1351 N N . THR A 1 188 ? 0.283 -9.718 2.273 1.00 97.81 188 THR A N 1
ATOM 1352 C CA . THR A 1 188 ? 0.680 -10.423 1.046 1.00 97.81 188 THR A CA 1
ATOM 1353 C C . THR A 1 188 ? 1.779 -9.665 0.310 1.00 97.81 188 THR A C 1
ATOM 1355 O O . THR A 1 188 ? 2.838 -10.228 0.047 1.00 97.81 188 THR A O 1
ATOM 1358 N N . TRP A 1 189 ? 1.569 -8.378 0.023 1.00 96.75 189 TRP A N 1
ATOM 1359 C CA . TRP A 1 189 ? 2.550 -7.566 -0.703 1.00 96.75 189 TRP A CA 1
ATOM 1360 C C . TRP A 1 189 ? 3.856 -7.406 0.083 1.00 96.75 189 TRP A C 1
ATOM 1362 O O . TRP A 1 189 ? 4.935 -7.642 -0.456 1.00 96.75 189 TRP A O 1
ATOM 1372 N N . ILE A 1 190 ? 3.773 -7.067 1.372 1.00 96.12 190 ILE A N 1
ATOM 1373 C CA . ILE A 1 190 ? 4.960 -6.874 2.215 1.00 96.12 190 ILE A CA 1
ATOM 1374 C C . ILE A 1 190 ? 5.670 -8.206 2.454 1.00 96.12 190 ILE A C 1
ATOM 1376 O O . ILE A 1 190 ? 6.891 -8.274 2.324 1.00 96.12 190 ILE A O 1
ATOM 1380 N N . GLY A 1 191 ? 4.930 -9.264 2.790 1.00 94.56 191 GLY A N 1
ATOM 1381 C CA . GLY A 1 191 ? 5.488 -10.572 3.119 1.00 94.56 191 GLY A CA 1
ATOM 1382 C C . GLY A 1 191 ? 6.198 -11.209 1.931 1.00 94.56 191 GLY A C 1
ATOM 1383 O O . GLY A 1 191 ? 7.371 -11.562 2.042 1.00 94.56 191 GLY A O 1
ATOM 1384 N N . VAL A 1 192 ? 5.533 -11.278 0.772 1.00 93.62 192 VAL A N 1
ATOM 1385 C CA . VAL A 1 192 ? 6.117 -11.897 -0.427 1.00 93.62 192 VAL A CA 1
ATOM 1386 C C . VAL A 1 192 ? 7.378 -11.160 -0.868 1.00 93.62 192 VAL A C 1
ATOM 1388 O O . VAL A 1 192 ? 8.398 -11.800 -1.120 1.00 93.62 192 VAL A O 1
ATOM 1391 N N . PHE A 1 193 ? 7.359 -9.826 -0.907 1.00 92.75 193 PHE A N 1
ATOM 1392 C CA . PHE A 1 193 ? 8.544 -9.077 -1.317 1.00 92.75 193 PHE A CA 1
ATOM 1393 C C . PHE A 1 193 ? 9.645 -9.051 -0.257 1.00 92.75 193 PHE A C 1
ATOM 1395 O O . PHE A 1 193 ? 10.820 -9.037 -0.618 1.00 92.75 193 PHE A O 1
ATOM 1402 N N . SER A 1 194 ? 9.318 -9.149 1.035 1.00 91.81 194 SER A N 1
ATOM 1403 C CA . SER A 1 194 ? 10.333 -9.325 2.087 1.00 91.81 194 SER A CA 1
ATOM 1404 C C . SER A 1 194 ? 11.152 -10.603 1.891 1.00 91.81 194 SER A C 1
ATOM 1406 O O . SER A 1 194 ? 12.354 -10.604 2.171 1.00 91.81 194 SER A O 1
ATOM 1408 N N . CYS A 1 195 ? 10.531 -11.652 1.346 1.00 90.31 195 CYS A N 1
ATOM 1409 C CA . CYS A 1 195 ? 11.187 -12.907 0.987 1.00 90.31 195 CYS A CA 1
ATOM 1410 C C . CYS A 1 195 ? 11.924 -12.868 -0.364 1.00 90.31 195 CYS A C 1
ATOM 1412 O O . CYS A 1 195 ? 12.687 -13.788 -0.644 1.00 90.31 195 CYS A O 1
ATOM 1414 N N . ALA A 1 196 ? 11.736 -11.835 -1.192 1.00 88.44 196 ALA A N 1
ATOM 1415 C CA . ALA A 1 196 ? 12.409 -11.739 -2.485 1.00 88.44 196 ALA A CA 1
ATOM 1416 C C . ALA A 1 196 ? 13.910 -11.431 -2.321 1.00 88.44 196 ALA A C 1
ATOM 1418 O O . ALA A 1 196 ? 14.320 -10.623 -1.473 1.00 88.44 196 ALA A O 1
ATOM 1419 N N . GLY A 1 197 ? 14.733 -12.059 -3.165 1.00 85.94 197 GLY A N 1
ATOM 1420 C CA . GLY A 1 197 ? 16.174 -11.828 -3.244 1.00 85.94 197 GLY A CA 1
ATOM 1421 C C . GLY A 1 197 ? 16.489 -10.392 -3.654 1.00 85.94 197 GLY A C 1
ATOM 1422 O O . GLY A 1 197 ? 17.197 -9.684 -2.935 1.00 85.94 197 GLY A O 1
ATOM 1423 N N . THR A 1 198 ? 15.912 -9.938 -4.769 1.00 86.69 198 THR A N 1
ATOM 1424 C CA . THR A 1 198 ? 16.021 -8.540 -5.195 1.00 86.69 198 THR A CA 1
ATOM 1425 C C . THR A 1 198 ? 15.014 -7.662 -4.458 1.00 86.69 198 THR A C 1
ATOM 1427 O O . THR A 1 198 ? 13.817 -7.947 -4.490 1.00 86.69 198 THR A O 1
ATOM 1430 N N . LYS A 1 199 ? 15.468 -6.561 -3.849 1.00 89.06 199 LYS A N 1
ATOM 1431 C CA . LYS A 1 199 ? 14.611 -5.615 -3.118 1.00 89.06 199 LYS A CA 1
ATOM 1432 C C . LYS A 1 199 ? 14.711 -4.205 -3.688 1.00 89.06 199 LYS A C 1
ATOM 1434 O O . LYS A 1 199 ? 15.780 -3.602 -3.703 1.00 89.06 199 LYS A O 1
ATOM 1439 N N . LEU A 1 200 ? 13.568 -3.680 -4.121 1.00 89.62 200 LEU A N 1
ATOM 1440 C CA . LEU A 1 200 ? 13.402 -2.292 -4.553 1.00 89.62 200 LEU A CA 1
ATOM 1441 C C . LEU A 1 200 ? 12.301 -1.607 -3.735 1.00 89.62 200 LEU A C 1
ATOM 1443 O O . LEU A 1 200 ? 11.330 -2.282 -3.368 1.00 89.62 200 LEU A O 1
ATOM 1447 N N . PRO A 1 201 ? 12.388 -0.280 -3.496 1.00 89.38 201 PRO A N 1
ATOM 1448 C CA . PRO A 1 201 ? 11.394 0.429 -2.692 1.00 89.38 201 PRO A CA 1
ATOM 1449 C C . PRO A 1 201 ? 9.979 0.333 -3.281 1.00 89.38 201 PRO A C 1
ATOM 1451 O O . PRO A 1 201 ? 9.016 0.143 -2.544 1.00 89.38 201 PRO A O 1
ATOM 1454 N N . GLY A 1 202 ? 9.867 0.383 -4.614 1.00 90.81 202 GLY A N 1
ATOM 1455 C CA . GLY A 1 202 ? 8.589 0.355 -5.335 1.00 90.81 202 GLY A CA 1
ATOM 1456 C C . GLY A 1 202 ? 7.797 -0.948 -5.224 1.00 90.81 202 GLY A C 1
ATOM 1457 O O . GLY A 1 202 ? 6.594 -0.958 -5.460 1.00 90.81 202 GLY A O 1
ATOM 1458 N N . TYR A 1 203 ? 8.425 -2.054 -4.814 1.00 92.06 203 TYR A N 1
ATOM 1459 C CA . TYR A 1 203 ? 7.760 -3.363 -4.776 1.00 92.06 203 TYR A CA 1
ATOM 1460 C C . TYR A 1 203 ? 6.595 -3.431 -3.787 1.00 92.06 203 TYR A C 1
ATOM 1462 O O . TYR A 1 203 ? 5.631 -4.157 -4.016 1.00 92.06 203 TYR A O 1
ATOM 1470 N N . VAL A 1 204 ? 6.661 -2.662 -2.700 1.00 94.94 204 VAL A N 1
ATOM 1471 C CA . VAL A 1 204 ? 5.617 -2.654 -1.669 1.00 94.94 204 VAL A CA 1
ATOM 1472 C C . VAL A 1 204 ? 4.609 -1.522 -1.832 1.00 94.94 204 VAL A C 1
ATOM 1474 O O . VAL A 1 204 ? 3.680 -1.463 -1.034 1.00 94.94 204 VAL A O 1
ATOM 1477 N N . TRP A 1 205 ? 4.728 -0.658 -2.848 1.00 94.25 205 TRP A N 1
ATOM 1478 C CA . TRP A 1 205 ? 3.756 0.421 -3.090 1.00 94.25 205 TRP A CA 1
ATOM 1479 C C . TRP A 1 205 ? 2.308 -0.071 -3.196 1.00 94.25 205 TRP A C 1
ATOM 1481 O O . TRP A 1 205 ? 1.444 0.516 -2.549 1.00 94.25 205 TRP A O 1
ATOM 1491 N N . PRO A 1 206 ? 2.015 -1.223 -3.829 1.00 96.56 206 PRO A N 1
ATOM 1492 C CA . PRO A 1 206 ? 0.663 -1.776 -3.810 1.00 96.56 206 PRO A CA 1
ATOM 1493 C C . PRO A 1 206 ? 0.090 -2.083 -2.414 1.00 96.56 206 PRO A C 1
ATOM 1495 O O . PRO A 1 206 ? -1.121 -2.249 -2.289 1.00 96.56 206 PRO A O 1
ATOM 1498 N N . ALA A 1 207 ? 0.900 -2.149 -1.349 1.00 97.06 207 ALA A N 1
ATOM 1499 C CA . ALA A 1 207 ? 0.417 -2.287 0.029 1.00 97.06 207 ALA A CA 1
ATOM 1500 C C . ALA A 1 207 ? -0.136 -0.972 0.617 1.00 97.06 207 ALA A C 1
ATOM 1502 O O . ALA A 1 207 ? -0.888 -1.001 1.595 1.00 97.06 207 ALA A O 1
ATOM 1503 N N . TYR A 1 208 ? 0.220 0.180 0.047 1.00 95.56 208 TYR A N 1
ATOM 1504 C CA . TYR A 1 208 ? -0.056 1.503 0.610 1.00 95.56 208 TYR A CA 1
ATOM 1505 C C . TYR A 1 208 ? -1.545 1.846 0.654 1.00 95.56 208 TYR A C 1
ATOM 1507 O O . TYR A 1 208 ? -1.968 2.357 1.690 1.00 95.56 208 TYR A O 1
ATOM 1515 N N . PRO A 1 209 ? -2.379 1.507 -0.352 1.00 95.88 209 PRO A N 1
ATOM 1516 C CA . PRO A 1 209 ? -3.826 1.697 -0.256 1.00 95.88 209 PRO A CA 1
ATOM 1517 C C . PRO A 1 209 ? -4.436 1.032 0.987 1.00 95.88 209 PRO A C 1
ATOM 1519 O O . PRO A 1 209 ? -5.242 1.638 1.691 1.00 95.88 209 PRO A O 1
ATOM 1522 N N . ALA A 1 210 ? -4.005 -0.189 1.319 1.00 97.31 210 ALA A N 1
ATOM 1523 C CA . ALA A 1 210 ? -4.467 -0.898 2.510 1.00 97.31 210 ALA A CA 1
ATOM 1524 C C . ALA A 1 210 ? -4.005 -0.219 3.812 1.00 97.31 210 ALA A C 1
ATOM 1526 O O . ALA A 1 210 ? -4.798 -0.058 4.744 1.00 97.31 210 ALA A O 1
ATOM 1527 N N . LEU A 1 211 ? -2.746 0.223 3.867 1.00 97.50 211 LEU A N 1
ATOM 1528 C CA . LEU A 1 211 ? -2.195 0.941 5.023 1.00 97.50 211 LEU A CA 1
ATOM 1529 C C . LEU A 1 211 ? -2.844 2.323 5.205 1.00 97.50 211 LEU A C 1
ATOM 1531 O O . LEU A 1 211 ? -3.099 2.735 6.337 1.00 97.50 211 LEU A O 1
ATOM 1535 N N . ALA A 1 212 ? -3.178 3.009 4.112 1.00 96.31 212 ALA A N 1
ATOM 1536 C CA . ALA A 1 212 ? -3.901 4.276 4.123 1.00 96.31 212 ALA A CA 1
ATOM 1537 C C . ALA A 1 212 ? -5.330 4.103 4.662 1.00 96.31 212 ALA A C 1
ATOM 1539 O O . ALA A 1 212 ? -5.753 4.882 5.516 1.00 96.31 212 ALA A O 1
ATOM 1540 N N . ILE A 1 213 ? -6.044 3.045 4.249 1.00 97.31 213 ILE A N 1
ATOM 1541 C CA . ILE A 1 213 ? -7.370 2.711 4.797 1.00 97.31 213 ILE A CA 1
ATOM 1542 C C . ILE A 1 213 ? -7.276 2.436 6.304 1.00 97.31 213 ILE A C 1
ATOM 1544 O O . ILE A 1 213 ? -8.037 3.017 7.078 1.00 97.31 213 ILE A O 1
ATOM 1548 N N . ALA A 1 214 ? -6.326 1.603 6.745 1.00 97.94 214 ALA A N 1
ATOM 1549 C CA . ALA A 1 214 ? -6.137 1.309 8.169 1.00 97.94 214 ALA A CA 1
ATOM 1550 C C . ALA A 1 214 ? -5.806 2.572 8.988 1.00 97.94 214 ALA A C 1
ATOM 1552 O O . ALA A 1 214 ? -6.336 2.765 10.085 1.00 97.94 214 ALA A O 1
ATOM 1553 N N . THR A 1 215 ? -4.985 3.462 8.427 1.00 97.62 215 THR A N 1
ATOM 1554 C CA . THR A 1 215 ? -4.646 4.760 9.028 1.00 97.62 215 THR A CA 1
ATOM 1555 C C . THR A 1 215 ? -5.873 5.671 9.130 1.00 97.62 215 THR A C 1
ATOM 1557 O O . THR A 1 215 ? -6.110 6.267 10.180 1.00 97.62 215 THR A O 1
ATOM 1560 N N . GLY A 1 216 ? -6.699 5.741 8.081 1.00 96.88 216 GLY A N 1
ATOM 1561 C CA . GLY A 1 216 ? -7.948 6.508 8.090 1.00 96.88 216 GLY A CA 1
ATOM 1562 C C . GLY A 1 216 ? -8.941 6.006 9.141 1.00 96.88 216 GLY A C 1
ATOM 1563 O O . GLY A 1 216 ? -9.523 6.810 9.867 1.00 96.88 216 GLY A O 1
ATOM 1564 N N . VAL A 1 217 ? -9.075 4.682 9.286 1.00 96.75 217 VAL A N 1
ATOM 1565 C CA . VAL A 1 217 ? -9.892 4.066 10.348 1.00 96.75 217 VAL A CA 1
ATOM 1566 C C . VAL A 1 217 ? -9.385 4.477 11.731 1.00 96.75 217 VAL A C 1
ATOM 1568 O O . VAL A 1 217 ? -10.176 4.927 12.556 1.00 96.75 217 VAL A O 1
ATOM 1571 N N . TYR A 1 218 ? -8.073 4.390 11.976 1.00 97.25 218 TYR A N 1
ATOM 1572 C CA . TYR A 1 218 ? -7.480 4.824 13.243 1.00 97.25 218 TYR A CA 1
ATOM 1573 C C . TYR A 1 218 ? -7.769 6.300 13.551 1.00 97.25 218 TYR A C 1
ATOM 1575 O O . TYR A 1 218 ? -8.198 6.613 14.661 1.00 97.25 218 TYR A O 1
ATOM 1583 N N . PHE A 1 219 ? -7.590 7.203 12.583 1.00 97.12 219 PHE A N 1
ATOM 1584 C CA . PHE A 1 219 ? -7.879 8.624 12.790 1.00 97.12 219 PHE A CA 1
ATOM 1585 C C . PHE A 1 219 ? -9.356 8.898 13.069 1.00 97.12 219 PHE A C 1
ATOM 1587 O O . PHE A 1 219 ? -9.662 9.672 13.978 1.00 97.12 219 PHE A O 1
ATOM 1594 N N . GLU A 1 220 ? -10.269 8.257 12.340 1.00 96.75 220 GLU A N 1
ATOM 1595 C CA . GLU A 1 220 ? -11.706 8.426 12.576 1.00 96.75 220 GLU A CA 1
ATOM 1596 C C . GLU A 1 220 ? -12.112 7.908 13.960 1.00 96.75 220 GLU A C 1
ATOM 1598 O O . GLU A 1 220 ? -12.913 8.531 14.661 1.00 96.75 220 GLU A O 1
ATOM 1603 N N . ASP A 1 221 ? -11.533 6.791 14.396 1.00 95.81 221 ASP A N 1
ATOM 1604 C CA . ASP A 1 221 ? -11.782 6.258 15.730 1.00 95.81 221 ASP A CA 1
ATOM 1605 C C . ASP A 1 221 ? -11.178 7.123 16.823 1.00 95.81 221 ASP A C 1
ATOM 1607 O O . ASP A 1 221 ? -11.825 7.312 17.851 1.00 95.81 221 ASP A O 1
ATOM 1611 N N . TRP A 1 222 ? -9.988 7.685 16.609 1.00 96.88 222 TRP A N 1
ATOM 1612 C CA . TRP A 1 222 ? -9.393 8.628 17.552 1.00 96.88 222 TRP A CA 1
ATOM 1613 C C . TRP A 1 222 ? -10.282 9.863 17.697 1.00 96.88 222 TRP A C 1
ATOM 1615 O O . TRP A 1 222 ? -10.659 10.218 18.811 1.00 96.88 222 TRP A O 1
ATOM 1625 N N . ALA A 1 223 ? -10.728 10.446 16.582 1.00 97.00 223 ALA A N 1
ATOM 1626 C CA . ALA A 1 223 ? -11.604 11.614 16.597 1.00 97.00 223 ALA A CA 1
ATOM 1627 C C . ALA A 1 223 ? -12.967 11.363 17.259 1.00 97.00 223 ALA A C 1
ATOM 1629 O O . ALA A 1 223 ? -13.590 12.309 17.740 1.00 97.00 223 ALA A O 1
ATOM 1630 N N . ARG A 1 224 ? -13.435 10.109 17.280 1.00 96.00 224 ARG A N 1
ATOM 1631 C CA . ARG A 1 224 ? -14.670 9.688 17.962 1.00 96.00 224 ARG A CA 1
ATOM 1632 C C . ARG A 1 224 ? -14.444 9.147 19.380 1.00 96.00 224 ARG A C 1
ATOM 1634 O O . ARG A 1 224 ? -15.415 8.731 20.004 1.00 96.00 224 ARG A O 1
ATOM 1641 N N . GLY A 1 225 ? -13.205 9.078 19.872 1.00 94.06 225 GLY A N 1
ATOM 1642 C CA . GLY A 1 225 ? -12.889 8.470 21.171 1.00 94.06 225 GLY A CA 1
ATOM 1643 C C . GLY A 1 225 ? -13.115 6.950 21.234 1.00 94.06 225 GLY A C 1
ATOM 1644 O O . GLY A 1 225 ? -13.369 6.409 22.304 1.00 94.06 225 GLY A O 1
ATOM 1645 N N . ARG A 1 226 ? -13.051 6.247 20.093 1.00 92.06 226 ARG A N 1
ATOM 1646 C CA . ARG A 1 226 ? -13.281 4.790 19.955 1.00 92.06 226 ARG A CA 1
ATOM 1647 C C . ARG A 1 226 ? -11.999 3.957 19.854 1.00 92.06 226 ARG A C 1
ATOM 1649 O O . ARG A 1 226 ? -12.067 2.758 19.575 1.00 92.06 226 ARG A O 1
ATOM 1656 N N . VAL A 1 227 ? -10.828 4.571 20.014 1.00 91.12 227 VAL A N 1
ATOM 1657 C CA . VAL A 1 227 ? -9.554 3.836 20.049 1.00 91.12 227 VAL A CA 1
ATOM 1658 C C . VAL A 1 227 ? -9.480 3.070 21.363 1.00 91.12 227 VAL A C 1
ATOM 1660 O O . VAL A 1 227 ? -9.623 3.654 22.435 1.00 91.12 227 VAL A O 1
ATOM 1663 N N . ALA A 1 228 ? -9.283 1.755 21.273 1.00 78.38 228 ALA A N 1
ATOM 1664 C CA . ALA A 1 228 ? -9.119 0.911 22.450 1.00 78.38 228 ALA A CA 1
ATOM 1665 C C . ALA A 1 228 ? -7.872 1.326 23.249 1.00 78.38 228 ALA A C 1
ATOM 1667 O O . ALA A 1 228 ? -6.953 1.946 22.711 1.00 78.38 228 ALA A O 1
ATOM 1668 N N . ALA A 1 229 ? -7.822 0.953 24.530 1.00 75.94 229 ALA A N 1
ATOM 1669 C CA . ALA A 1 229 ? -6.630 1.164 25.344 1.00 75.94 229 ALA A CA 1
ATOM 1670 C C . ALA A 1 229 ? -5.401 0.554 24.649 1.00 75.94 229 ALA A C 1
ATOM 1672 O O . ALA A 1 229 ? -5.412 -0.614 24.249 1.00 75.94 229 ALA A O 1
ATOM 1673 N N . LEU A 1 230 ? -4.353 1.361 24.482 1.00 81.88 230 LEU A N 1
ATOM 1674 C CA . LEU A 1 230 ? -3.104 0.906 23.886 1.00 81.88 230 LEU A CA 1
ATOM 1675 C C . LEU A 1 230 ? -2.267 0.168 24.949 1.00 81.88 230 LEU A C 1
ATOM 1677 O O . LEU A 1 230 ? -2.461 0.388 26.151 1.00 81.88 230 LEU A O 1
ATOM 1681 N N . PRO A 1 231 ? -1.334 -0.713 24.538 1.00 81.44 231 PRO A N 1
ATOM 1682 C CA . PRO A 1 231 ? -0.439 -1.410 25.452 1.00 81.44 231 PRO A CA 1
ATOM 1683 C C . PRO A 1 231 ? 0.259 -0.461 26.430 1.00 81.44 231 PRO A C 1
ATOM 1685 O O . PRO A 1 231 ? 0.501 0.710 26.132 1.00 81.44 231 PRO A O 1
ATOM 1688 N N . TRP A 1 232 ? 0.593 -0.990 27.609 1.00 79.69 232 TRP A N 1
ATOM 1689 C CA . TRP A 1 232 ? 1.354 -0.276 28.643 1.00 79.69 232 TRP A CA 1
ATOM 1690 C C . TRP A 1 232 ? 0.689 1.021 29.141 1.00 79.69 232 TRP A C 1
ATOM 1692 O O . TRP A 1 232 ? 1.365 1.946 29.584 1.00 79.69 232 TRP A O 1
ATOM 1702 N N . GLY A 1 233 ? -0.644 1.102 29.063 1.00 80.56 233 GLY A N 1
ATOM 1703 C CA . GLY A 1 233 ? -1.425 2.210 29.617 1.00 80.56 233 GLY A CA 1
ATOM 1704 C C . GLY A 1 233 ? -1.349 3.510 28.812 1.00 80.56 233 GLY A C 1
ATOM 1705 O O . GLY A 1 233 ? -1.754 4.561 29.315 1.00 80.56 233 GLY A O 1
ATOM 1706 N N . TRP A 1 234 ? -0.841 3.477 27.577 1.00 87.62 234 TRP A N 1
ATOM 1707 C CA . TRP A 1 234 ? -0.825 4.652 26.708 1.00 87.62 234 TRP A CA 1
ATOM 1708 C C . TRP A 1 234 ? -2.250 5.044 26.304 1.00 87.62 234 TRP A C 1
ATOM 1710 O O . TRP A 1 234 ? -3.062 4.210 25.907 1.00 87.62 234 TRP A O 1
ATOM 1720 N N . SER A 1 235 ? -2.556 6.340 26.389 1.00 91.31 235 SER A N 1
ATOM 1721 C CA . SER A 1 235 ? -3.806 6.883 25.855 1.00 91.31 235 SER A CA 1
ATOM 1722 C C . SER A 1 235 ? -3.606 7.318 24.407 1.00 91.31 235 SER A C 1
ATOM 1724 O O . SER A 1 235 ? -2.528 7.804 24.049 1.00 91.31 235 SER A O 1
ATOM 1726 N N . ALA A 1 236 ? -4.657 7.200 23.590 1.00 92.62 236 ALA A N 1
ATOM 1727 C CA . ALA A 1 236 ? -4.638 7.684 22.211 1.00 92.62 236 ALA A CA 1
ATOM 1728 C C . ALA A 1 236 ? -4.219 9.166 22.143 1.00 92.62 236 ALA A C 1
ATOM 1730 O O . ALA A 1 236 ? -3.405 9.538 21.305 1.00 92.62 236 ALA A O 1
ATOM 1731 N N . GLU A 1 237 ? -4.648 9.989 23.107 1.00 93.81 237 GLU A N 1
ATOM 1732 C CA . GLU A 1 237 ? -4.256 11.403 23.173 1.00 93.81 237 GLU A CA 1
ATOM 1733 C C . GLU A 1 237 ? -2.753 11.620 23.373 1.00 93.81 237 GLU A C 1
ATOM 1735 O O . GLU A 1 237 ? -2.160 12.494 22.736 1.00 93.81 237 GLU A O 1
ATOM 1740 N N . ARG A 1 238 ? -2.104 10.822 24.232 1.00 93.56 238 ARG A N 1
ATOM 1741 C CA . ARG A 1 238 ? -0.649 10.911 24.437 1.00 93.56 238 ARG A CA 1
ATOM 1742 C C . ARG A 1 238 ? 0.109 10.493 23.185 1.00 93.56 238 ARG A C 1
ATOM 1744 O O . ARG A 1 238 ? 1.058 11.172 22.798 1.00 93.56 238 ARG A O 1
ATOM 1751 N N . VAL A 1 239 ? -0.346 9.430 22.527 1.00 94.88 239 VAL A N 1
ATOM 1752 C CA . VAL A 1 239 ? 0.227 8.974 21.255 1.00 94.88 239 VAL A CA 1
ATOM 1753 C C . VAL A 1 239 ? 0.101 10.044 20.178 1.00 94.88 239 VAL A C 1
ATOM 1755 O O . VAL A 1 239 ? 1.082 10.341 19.503 1.00 94.88 239 VAL A O 1
ATOM 1758 N N . MET A 1 240 ? -1.062 10.678 20.049 1.00 96.38 240 MET A N 1
ATOM 1759 C CA . MET A 1 240 ? -1.272 11.722 19.046 1.00 96.38 240 MET A CA 1
ATOM 1760 C C . MET A 1 240 ? -0.445 12.979 19.322 1.00 96.38 240 MET A C 1
ATOM 1762 O O . MET A 1 240 ? 0.090 13.573 18.391 1.00 96.38 240 MET A O 1
ATOM 1766 N N . ARG A 1 241 ? -0.257 13.362 20.591 1.00 96.12 241 ARG A N 1
ATOM 1767 C CA . ARG A 1 241 ? 0.674 14.446 20.954 1.00 96.12 241 ARG A CA 1
ATOM 1768 C C . ARG A 1 241 ? 2.109 14.105 20.568 1.00 96.12 241 ARG A C 1
ATOM 1770 O O . ARG A 1 241 ? 2.777 14.925 19.946 1.00 96.12 241 ARG A O 1
ATOM 1777 N N . LEU A 1 242 ? 2.563 12.892 20.876 1.00 96.50 242 LEU A N 1
ATOM 1778 C CA . LEU A 1 242 ? 3.888 12.437 20.464 1.00 96.50 242 LEU A CA 1
ATOM 1779 C C . LEU A 1 242 ? 4.032 12.441 18.934 1.00 96.50 242 LEU A C 1
ATOM 1781 O O . LEU A 1 242 ? 5.043 12.914 18.426 1.00 96.50 242 LEU A O 1
ATOM 1785 N N . ALA A 1 243 ? 3.010 11.993 18.203 1.00 96.81 243 ALA A N 1
ATOM 1786 C CA . ALA A 1 243 ? 3.000 12.009 16.744 1.00 96.81 243 ALA A CA 1
ATOM 1787 C C . ALA A 1 243 ? 3.187 13.428 16.179 1.00 96.81 243 ALA A C 1
ATOM 1789 O O . ALA A 1 243 ? 3.991 13.625 15.270 1.00 96.81 243 ALA A O 1
ATOM 1790 N N . TRP A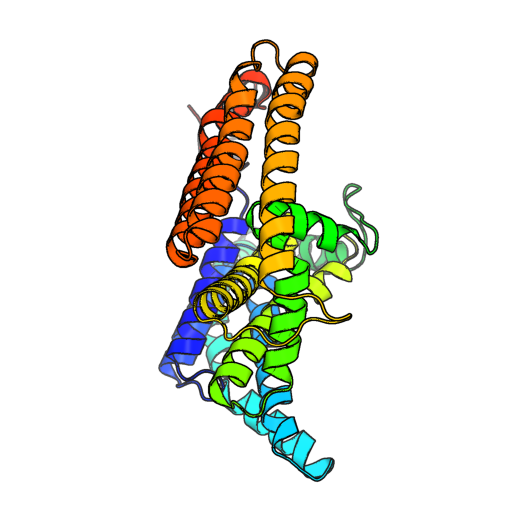 1 244 ? 2.521 14.434 16.752 1.00 97.69 244 TRP A N 1
ATOM 1791 C CA . TRP A 1 244 ? 2.712 15.838 16.368 1.00 97.69 244 TRP A CA 1
ATOM 1792 C C . TRP A 1 244 ? 4.135 16.334 16.649 1.00 97.69 244 TRP A C 1
ATOM 1794 O O . TRP A 1 244 ? 4.711 17.018 15.803 1.00 97.69 244 TRP A O 1
ATOM 1804 N N . CYS A 1 245 ? 4.736 15.948 17.778 1.00 97.88 245 CYS A N 1
ATOM 1805 C CA . CYS A 1 245 ? 6.141 16.257 18.061 1.00 97.88 245 CYS A CA 1
ATOM 1806 C C . CYS A 1 245 ? 7.081 15.606 17.038 1.00 97.88 245 CYS A C 1
ATOM 1808 O O . CYS A 1 245 ? 7.974 16.272 16.521 1.00 97.88 245 CYS A O 1
ATOM 1810 N N . ILE A 1 246 ? 6.864 14.329 16.704 1.00 97.31 246 ILE A N 1
ATOM 1811 C CA . ILE A 1 246 ? 7.653 13.615 15.690 1.00 97.31 246 ILE A CA 1
ATOM 1812 C C . ILE A 1 246 ? 7.512 14.301 14.327 1.00 97.31 246 ILE A C 1
ATOM 1814 O O . ILE A 1 246 ? 8.515 14.495 13.646 1.00 97.31 246 ILE A O 1
ATOM 1818 N N . LEU A 1 247 ? 6.301 14.714 13.940 1.00 97.56 247 LEU A N 1
ATOM 1819 C CA . LEU A 1 247 ? 6.067 15.426 12.682 1.00 97.56 247 LEU A CA 1
ATOM 1820 C C . LEU A 1 247 ? 6.803 16.772 12.643 1.00 97.56 247 LEU A C 1
ATOM 1822 O O . LEU A 1 247 ? 7.407 17.105 11.623 1.00 97.56 247 LEU A O 1
ATOM 1826 N N . ALA A 1 248 ? 6.804 17.517 13.752 1.00 97.88 248 ALA A N 1
ATOM 1827 C CA . ALA A 1 248 ? 7.560 18.761 13.865 1.00 97.88 248 ALA A CA 1
ATOM 1828 C C . ALA A 1 248 ? 9.076 18.515 13.761 1.00 97.88 248 ALA A C 1
ATOM 1830 O O . ALA A 1 248 ? 9.752 19.171 12.972 1.00 97.88 248 ALA A O 1
ATOM 1831 N N . ILE A 1 249 ? 9.606 17.527 14.489 1.00 97.50 249 ILE A N 1
ATOM 1832 C CA . ILE A 1 249 ? 11.030 17.158 14.439 1.00 97.50 249 ILE A CA 1
ATOM 1833 C C . ILE A 1 249 ? 11.427 16.724 13.024 1.00 97.50 249 ILE A C 1
ATOM 1835 O O . ILE A 1 249 ? 12.447 17.177 12.509 1.00 97.50 249 ILE A O 1
ATOM 1839 N N . ALA A 1 250 ? 10.610 15.895 12.370 1.00 95.69 250 ALA A N 1
ATOM 1840 C CA . ALA A 1 250 ? 10.831 15.483 10.989 1.00 95.69 250 ALA A CA 1
ATOM 1841 C C . ALA A 1 250 ? 10.820 16.687 10.039 1.00 95.69 250 ALA A C 1
ATOM 1843 O O . ALA A 1 250 ? 11.674 16.776 9.161 1.00 95.69 250 ALA A O 1
ATOM 1844 N N . GLY A 1 251 ? 9.915 17.646 10.246 1.00 96.56 251 GLY A N 1
ATOM 1845 C CA . GLY A 1 251 ? 9.882 18.883 9.474 1.00 96.56 251 GLY A CA 1
ATOM 1846 C C . GLY A 1 251 ? 11.130 19.747 9.641 1.00 96.56 251 GLY A C 1
ATOM 1847 O O . GLY A 1 251 ? 11.704 20.163 8.636 1.00 96.56 251 GLY A O 1
ATOM 1848 N N . CYS A 1 252 ? 11.622 19.929 10.872 1.00 97.19 252 CYS A N 1
ATOM 1849 C CA . CYS A 1 252 ? 12.929 20.551 11.120 1.00 97.19 252 CYS A CA 1
ATOM 1850 C C . CYS A 1 252 ? 14.056 19.786 10.412 1.00 97.19 252 CYS A C 1
ATOM 1852 O O . CYS A 1 252 ? 14.904 20.391 9.758 1.00 97.19 252 CYS A O 1
ATOM 1854 N N . GLY A 1 253 ? 14.042 18.454 10.509 1.00 96.12 253 GLY A N 1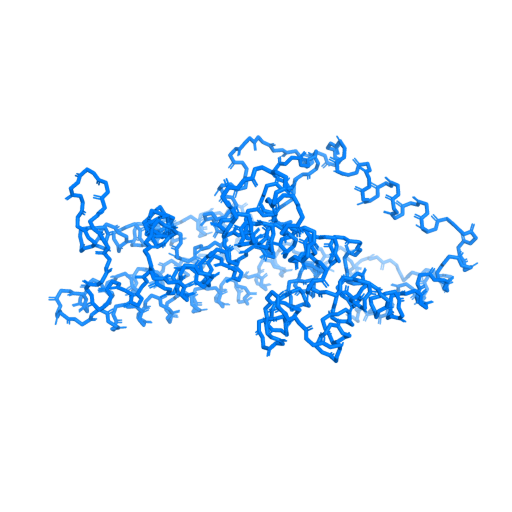
ATOM 1855 C CA . GLY A 1 253 ? 15.011 17.585 9.851 1.00 96.12 253 GLY A CA 1
ATOM 1856 C C . GLY A 1 253 ? 15.036 17.796 8.340 1.00 96.12 253 GLY A C 1
ATOM 1857 O O . GLY A 1 253 ? 16.104 18.012 7.783 1.00 96.12 253 GLY A O 1
ATOM 1858 N N . VAL A 1 254 ? 13.876 17.819 7.680 1.00 94.75 254 VAL A N 1
ATOM 1859 C CA . VAL A 1 254 ? 13.766 18.082 6.235 1.00 94.75 254 VAL A CA 1
ATOM 1860 C C . VAL A 1 254 ? 14.212 19.504 5.886 1.00 94.75 254 VAL A C 1
ATOM 1862 O O . VAL A 1 254 ? 14.935 19.683 4.904 1.00 94.75 254 VAL A O 1
ATOM 1865 N N . ALA A 1 255 ? 13.833 20.499 6.695 1.00 95.62 255 ALA A N 1
ATOM 1866 C CA . ALA A 1 255 ? 14.196 21.899 6.477 1.00 95.62 255 ALA A CA 1
ATOM 1867 C C . ALA A 1 255 ? 15.716 22.123 6.485 1.00 95.62 255 ALA A C 1
ATOM 1869 O O . ALA A 1 255 ? 16.205 22.999 5.778 1.00 95.62 255 ALA A O 1
ATOM 1870 N N . VAL A 1 256 ? 16.460 21.314 7.247 1.00 95.56 256 VAL A N 1
ATOM 1871 C CA . VAL A 1 256 ? 17.928 21.364 7.316 1.00 95.56 256 VAL A CA 1
ATOM 1872 C C . VAL A 1 256 ? 18.576 20.412 6.305 1.00 95.56 256 VAL A C 1
ATOM 1874 O O . VAL A 1 256 ? 19.485 20.802 5.572 1.00 95.56 256 VAL A O 1
ATOM 1877 N N . ALA A 1 257 ? 18.113 19.163 6.241 1.00 93.25 257 ALA A N 1
ATOM 1878 C CA . ALA A 1 257 ? 18.757 18.102 5.474 1.00 93.25 257 ALA A CA 1
ATOM 1879 C C . ALA A 1 257 ? 18.644 18.301 3.960 1.00 93.25 257 ALA A C 1
ATOM 1881 O O . ALA A 1 257 ? 19.613 18.023 3.257 1.00 93.25 257 ALA A O 1
ATOM 1882 N N . LEU A 1 258 ? 17.507 18.792 3.444 1.00 91.06 258 LEU A N 1
ATOM 1883 C CA . LEU A 1 258 ? 17.350 19.000 2.000 1.00 91.06 258 LEU A CA 1
ATOM 1884 C C . LEU A 1 258 ? 18.288 20.095 1.462 1.00 91.06 258 LEU A C 1
ATOM 1886 O O . LEU A 1 258 ? 19.040 19.793 0.533 1.00 91.06 258 LEU A O 1
ATOM 1890 N N . PRO A 1 259 ? 18.339 21.316 2.037 1.00 92.81 259 PRO A N 1
ATOM 1891 C CA . PRO A 1 259 ? 19.328 22.321 1.642 1.00 92.81 259 PRO A CA 1
ATOM 1892 C C . PRO A 1 259 ? 20.772 21.846 1.783 1.00 92.81 259 PRO A C 1
ATOM 1894 O O . PRO A 1 259 ? 21.598 22.121 0.916 1.00 92.81 259 PRO A O 1
ATOM 1897 N N . TRP A 1 260 ? 21.083 21.119 2.860 1.00 92.94 260 TRP A N 1
ATOM 1898 C CA . TRP A 1 260 ? 22.427 20.593 3.103 1.00 92.94 260 TRP A CA 1
ATOM 1899 C C . TRP A 1 260 ? 22.836 19.510 2.100 1.00 92.94 260 TRP A C 1
ATOM 1901 O O . TRP A 1 260 ? 23.979 19.477 1.650 1.00 92.94 260 TRP A O 1
ATOM 1911 N N . ALA A 1 261 ? 21.919 18.621 1.720 1.00 89.75 261 ALA A N 1
ATOM 1912 C CA . ALA A 1 261 ? 22.177 17.641 0.671 1.00 89.75 261 ALA A CA 1
ATOM 1913 C C . ALA A 1 261 ? 22.351 18.339 -0.683 1.00 89.75 261 ALA A C 1
ATOM 1915 O O . ALA A 1 261 ? 23.281 18.034 -1.433 1.00 89.75 261 ALA A O 1
ATOM 1916 N N . ALA A 1 262 ? 21.499 19.325 -0.969 1.00 88.75 262 ALA A N 1
ATOM 1917 C CA . ALA A 1 262 ? 21.579 20.097 -2.194 1.00 88.75 262 ALA A CA 1
ATOM 1918 C C . ALA A 1 262 ? 22.881 20.897 -2.297 1.00 88.75 262 ALA A C 1
ATOM 1920 O O . ALA A 1 262 ? 23.481 20.903 -3.361 1.00 88.75 262 ALA A O 1
ATOM 1921 N N . SER A 1 263 ? 23.404 21.477 -1.215 1.00 89.44 263 SER A N 1
ATOM 1922 C CA . SER A 1 263 ? 24.677 22.211 -1.278 1.00 89.44 263 SER A CA 1
ATOM 1923 C C . SER A 1 263 ? 25.878 21.343 -1.677 1.00 89.44 263 SER A C 1
ATOM 1925 O O . SER A 1 263 ? 26.864 21.880 -2.175 1.00 89.44 263 SER A O 1
ATOM 1927 N N . ARG A 1 264 ? 25.798 20.014 -1.509 1.00 87.88 264 ARG A N 1
ATOM 1928 C CA . ARG A 1 264 ? 26.841 19.073 -1.953 1.00 87.88 264 ARG A CA 1
ATOM 1929 C C . ARG A 1 264 ? 26.654 18.543 -3.367 1.00 87.88 264 ARG A C 1
ATOM 1931 O O . ARG A 1 264 ? 27.637 18.189 -4.005 1.00 87.88 264 ARG A O 1
ATOM 1938 N N . ALA A 1 265 ? 25.409 18.423 -3.814 1.00 82.75 265 ALA A N 1
ATOM 1939 C CA . ALA A 1 265 ? 25.073 17.768 -5.073 1.00 82.75 265 ALA A CA 1
ATOM 1940 C C . ALA A 1 265 ? 24.701 18.781 -6.170 1.00 82.75 265 ALA A C 1
ATOM 1942 O O . ALA A 1 265 ? 25.149 18.674 -7.307 1.00 82.75 265 ALA A O 1
ATOM 1943 N N . ALA A 1 266 ? 23.905 19.790 -5.835 1.00 81.06 266 ALA A N 1
ATOM 1944 C CA . ALA A 1 266 ? 23.334 20.745 -6.772 1.00 81.06 266 ALA A CA 1
ATOM 1945 C C . ALA A 1 266 ? 23.309 22.161 -6.148 1.00 81.06 266 ALA A C 1
ATOM 1947 O O . ALA A 1 266 ? 22.384 22.518 -5.409 1.00 81.06 266 ALA A O 1
ATOM 1948 N N . PRO A 1 267 ? 24.332 22.995 -6.414 1.00 81.62 267 PRO A N 1
ATOM 1949 C CA . PRO A 1 267 ? 24.391 24.362 -5.904 1.00 81.62 267 PRO A CA 1
ATOM 1950 C C . PRO A 1 267 ? 23.112 25.158 -6.227 1.00 81.62 267 PRO A C 1
ATOM 1952 O O . PRO A 1 267 ? 22.539 25.028 -7.304 1.00 81.62 267 PRO A O 1
ATOM 1955 N N . GLY A 1 268 ? 22.641 25.976 -5.278 1.00 85.25 268 GLY A N 1
ATOM 1956 C CA . GLY A 1 268 ? 21.412 26.776 -5.425 1.00 85.25 268 GLY A CA 1
ATOM 1957 C C . GLY A 1 268 ? 20.134 26.151 -4.841 1.00 85.25 268 GLY A C 1
ATOM 1958 O O . GLY A 1 268 ? 19.090 26.800 -4.831 1.00 85.25 268 GLY A O 1
ATOM 1959 N N . GLY A 1 269 ? 20.194 24.939 -4.280 1.00 87.12 269 GLY A N 1
ATOM 1960 C CA . GLY A 1 269 ? 19.035 24.265 -3.669 1.00 87.12 269 GLY A CA 1
ATOM 1961 C C . GLY A 1 269 ? 18.663 24.707 -2.246 1.00 87.12 269 GLY A C 1
ATOM 1962 O O . GLY A 1 269 ? 17.988 23.966 -1.537 1.00 87.12 269 GLY A O 1
ATOM 1963 N N . GLY A 1 270 ? 19.083 25.892 -1.790 1.00 89.12 270 GLY A N 1
ATOM 1964 C CA . GLY A 1 270 ? 18.785 26.378 -0.432 1.00 89.12 270 GLY A CA 1
ATOM 1965 C C . GLY A 1 270 ? 17.283 26.530 -0.145 1.00 89.12 270 GLY A C 1
ATOM 1966 O O . GLY A 1 270 ? 16.822 26.269 0.964 1.00 89.12 270 GLY A O 1
ATOM 1967 N N . TRP A 1 271 ? 16.497 26.871 -1.170 1.00 90.94 271 TRP A N 1
ATOM 1968 C CA . TRP A 1 271 ? 15.041 27.029 -1.079 1.00 90.94 271 TRP A CA 1
ATOM 1969 C C . TRP A 1 271 ? 14.300 25.721 -0.755 1.00 90.94 271 TRP A C 1
ATOM 1971 O O . TRP A 1 271 ? 13.173 25.766 -0.263 1.00 90.94 271 TRP A O 1
ATOM 1981 N N . LEU A 1 272 ? 14.927 24.555 -0.966 1.00 91.50 272 LEU A N 1
ATOM 1982 C CA . LEU A 1 272 ? 14.328 23.245 -0.683 1.00 91.50 272 LEU A CA 1
ATOM 1983 C C . LEU A 1 272 ? 13.944 23.071 0.794 1.00 91.50 272 LEU A C 1
ATOM 1985 O O . LEU A 1 272 ? 13.083 22.254 1.116 1.00 91.50 272 LEU A O 1
ATOM 1989 N N . GLY A 1 273 ? 14.524 23.878 1.689 1.00 92.50 273 GLY A N 1
ATOM 1990 C CA . GLY A 1 273 ? 14.173 23.907 3.108 1.00 92.50 273 GLY A CA 1
ATOM 1991 C C . GLY A 1 273 ? 12.711 24.289 3.363 1.00 92.50 273 GLY A C 1
ATOM 1992 O O . GLY A 1 273 ? 12.131 23.839 4.350 1.00 92.50 273 GLY A O 1
ATOM 1993 N N . ILE A 1 274 ? 12.072 25.019 2.436 1.00 92.31 274 ILE A N 1
ATOM 1994 C CA . ILE A 1 274 ? 10.638 25.360 2.495 1.00 92.31 274 ILE A CA 1
ATOM 1995 C C . ILE A 1 274 ? 9.774 24.096 2.588 1.00 92.31 274 ILE A C 1
ATOM 1997 O O . ILE A 1 274 ? 8.749 24.105 3.272 1.00 92.31 274 ILE A O 1
ATOM 2001 N N . ALA A 1 275 ? 10.203 22.985 1.978 1.00 94.06 275 ALA A N 1
ATOM 2002 C CA . ALA A 1 275 ? 9.485 21.720 2.077 1.00 94.06 275 ALA A CA 1
ATOM 2003 C C . ALA A 1 275 ? 9.365 21.235 3.534 1.00 94.06 275 ALA A C 1
ATOM 2005 O O . ALA A 1 275 ? 8.344 20.661 3.898 1.00 94.06 275 ALA A O 1
ATOM 2006 N N . GLY A 1 276 ? 10.356 21.510 4.392 1.00 95.12 276 GLY A N 1
ATOM 2007 C CA . GLY A 1 276 ? 10.316 21.162 5.817 1.00 95.12 276 GLY A CA 1
ATOM 2008 C C . GLY A 1 276 ? 9.397 22.055 6.659 1.00 95.12 276 GLY A C 1
ATOM 2009 O O . GLY A 1 276 ? 8.867 21.610 7.679 1.00 95.12 276 GLY A O 1
ATOM 2010 N N . CYS A 1 277 ? 9.111 23.281 6.207 1.00 96.12 277 CYS A N 1
ATOM 2011 C CA . CYS A 1 277 ? 8.152 24.173 6.870 1.00 96.12 277 CYS A CA 1
ATOM 2012 C C . CYS A 1 277 ? 6.712 23.637 6.810 1.00 96.12 277 CYS A C 1
ATOM 2014 O O . CYS A 1 277 ? 5.908 23.933 7.693 1.00 96.12 277 CYS A O 1
ATOM 2016 N N . ILE A 1 278 ? 6.383 22.827 5.799 1.00 96.94 278 ILE A N 1
ATOM 2017 C CA . ILE A 1 278 ? 5.041 22.262 5.605 1.00 96.94 278 ILE A CA 1
ATOM 2018 C C . ILE A 1 278 ? 4.650 21.301 6.748 1.00 96.94 278 ILE A C 1
ATOM 2020 O O . ILE A 1 278 ? 3.649 21.569 7.419 1.00 96.94 278 ILE A O 1
ATOM 2024 N N . PRO A 1 279 ? 5.400 20.216 7.040 1.00 97.31 279 PRO A N 1
ATOM 2025 C CA . PRO A 1 279 ? 5.101 19.341 8.174 1.00 97.31 279 PRO A CA 1
ATOM 2026 C C . PRO A 1 279 ? 5.205 20.063 9.526 1.00 97.31 279 PRO A C 1
ATOM 2028 O O . PRO A 1 279 ? 4.430 19.747 10.425 1.00 97.31 279 PRO A O 1
ATOM 2031 N N . LEU A 1 280 ? 6.071 21.076 9.669 1.00 97.12 280 LEU A N 1
ATOM 2032 C CA . LEU A 1 280 ? 6.118 21.924 10.870 1.00 97.12 280 LEU A CA 1
ATOM 2033 C C . LEU A 1 280 ? 4.808 22.689 11.097 1.00 97.12 280 LEU A C 1
ATOM 2035 O O . LEU A 1 280 ? 4.231 22.632 12.185 1.00 97.12 280 LEU A O 1
ATOM 2039 N N . ALA A 1 281 ? 4.311 23.372 10.064 1.00 97.88 281 ALA A N 1
ATOM 2040 C CA . ALA A 1 281 ? 3.044 24.092 10.126 1.00 97.88 281 ALA A CA 1
ATOM 2041 C C . ALA A 1 281 ? 1.870 23.132 10.373 1.00 97.88 281 ALA A C 1
ATOM 2043 O O . ALA A 1 281 ? 1.008 23.409 11.211 1.00 97.88 281 ALA A O 1
ATOM 2044 N N . ALA A 1 282 ? 1.863 21.977 9.701 1.00 97.81 282 ALA A N 1
ATOM 2045 C CA . ALA A 1 282 ? 0.858 20.939 9.906 1.00 97.81 282 ALA A CA 1
ATOM 2046 C C . ALA A 1 282 ? 0.860 20.422 11.353 1.00 97.81 282 ALA A C 1
ATOM 2048 O O . ALA A 1 282 ? -0.205 20.331 11.963 1.00 97.81 282 ALA A O 1
ATOM 2049 N N . ALA A 1 283 ? 2.037 20.159 11.930 1.00 98.19 283 ALA A N 1
ATOM 2050 C CA . ALA A 1 283 ? 2.184 19.742 13.322 1.00 98.19 283 ALA A CA 1
ATOM 2051 C C . ALA A 1 283 ? 1.673 20.806 14.304 1.00 98.19 283 ALA A C 1
ATOM 2053 O O . ALA A 1 283 ? 0.925 20.477 15.226 1.00 98.19 283 ALA A O 1
ATOM 2054 N N . ALA A 1 284 ? 2.007 22.082 14.089 1.00 98.19 284 ALA A N 1
ATOM 2055 C CA . ALA A 1 284 ? 1.548 23.182 14.939 1.00 98.19 284 ALA A CA 1
ATOM 2056 C C . ALA A 1 284 ? 0.019 23.362 14.881 1.00 98.19 284 ALA A C 1
ATOM 2058 O O . ALA A 1 284 ? -0.647 23.482 15.916 1.00 98.19 284 ALA A O 1
ATOM 2059 N N . LEU A 1 285 ? -0.563 23.328 13.677 1.00 98.25 285 LEU A N 1
ATOM 2060 C CA . LEU A 1 285 ? -2.012 23.406 13.477 1.00 98.25 285 LEU A CA 1
ATOM 2061 C C . LEU A 1 285 ? -2.736 22.192 14.068 1.00 98.25 285 LEU A C 1
ATOM 2063 O O . LEU A 1 285 ? -3.798 22.355 14.682 1.00 98.25 285 LEU A O 1
ATOM 2067 N N . ALA A 1 286 ? -2.160 20.997 13.922 1.00 98.06 286 ALA A N 1
ATOM 2068 C CA . ALA A 1 286 ? -2.694 19.768 14.487 1.00 98.06 286 ALA A CA 1
ATOM 2069 C C . ALA A 1 286 ? -2.651 19.781 16.016 1.00 98.06 286 ALA A C 1
ATOM 2071 O O . ALA A 1 286 ? -3.664 19.485 16.653 1.00 98.06 286 ALA A O 1
ATOM 2072 N N . TRP A 1 287 ? -1.534 20.211 16.607 1.00 98.31 287 TRP A N 1
ATOM 2073 C CA . TRP A 1 287 ? -1.399 20.377 18.052 1.00 98.31 287 TRP A CA 1
ATOM 2074 C C . TRP A 1 2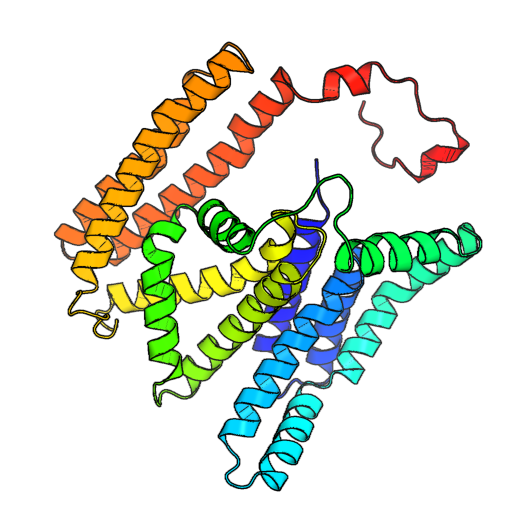87 ? -2.439 21.353 18.597 1.00 98.31 287 TRP A C 1
ATOM 2076 O O . TRP A 1 287 ? -3.197 20.993 19.496 1.00 98.31 287 TRP A O 1
ATOM 2086 N N . ARG A 1 288 ? -2.539 22.551 18.004 1.00 98.38 288 ARG A N 1
ATOM 2087 C CA . ARG A 1 288 ? -3.498 23.587 18.419 1.00 98.38 288 ARG A CA 1
ATOM 2088 C C . ARG A 1 288 ? -4.945 23.099 18.331 1.00 98.38 288 ARG A C 1
ATOM 2090 O O . ARG A 1 288 ? -5.731 23.300 19.257 1.00 98.38 288 ARG A O 1
ATOM 2097 N N . SER A 1 289 ? -5.299 22.442 17.230 1.00 97.81 289 SER A N 1
ATOM 2098 C CA . SER A 1 289 ? -6.654 21.921 17.006 1.00 97.81 289 SER A CA 1
ATOM 2099 C C . SER A 1 289 ? -6.998 20.786 17.968 1.00 97.81 289 SER A C 1
ATOM 2101 O O . SER A 1 289 ? -8.095 20.764 18.524 1.00 97.81 289 SER A O 1
ATOM 2103 N N . HIS A 1 290 ? -6.049 19.881 18.216 1.00 97.12 290 HIS A N 1
ATOM 2104 C CA . HIS A 1 290 ? -6.180 18.829 19.219 1.00 97.12 290 HIS A CA 1
ATOM 2105 C C . HIS A 1 290 ? -6.376 19.450 20.615 1.00 97.12 290 HIS A C 1
ATOM 2107 O O . HIS A 1 290 ? -7.360 19.133 21.278 1.00 97.12 290 HIS A O 1
ATOM 2113 N N . THR A 1 291 ? -5.539 20.404 21.043 1.00 97.12 291 THR A N 1
ATOM 2114 C CA . THR A 1 291 ? -5.703 21.068 22.354 1.00 97.12 291 THR A CA 1
ATOM 2115 C C . THR A 1 291 ? -7.031 21.804 22.511 1.00 97.12 291 THR A C 1
ATOM 2117 O O . THR A 1 291 ? -7.544 21.886 23.619 1.00 97.12 291 THR A O 1
ATOM 2120 N N . ALA A 1 292 ? -7.612 22.293 21.414 1.00 97.38 292 ALA A N 1
ATOM 2121 C CA . ALA A 1 292 ? -8.918 22.947 21.407 1.00 97.38 292 ALA A CA 1
ATOM 2122 C C . ALA A 1 292 ? -10.108 21.962 21.386 1.00 97.38 292 ALA A C 1
ATOM 2124 O O . ALA A 1 292 ? -11.242 22.393 21.178 1.00 97.38 292 ALA A O 1
ATOM 2125 N N . GLY A 1 293 ? -9.872 20.650 21.525 1.00 96.69 293 GLY A N 1
ATOM 2126 C CA . GLY A 1 293 ? -10.921 19.626 21.481 1.00 96.69 293 GLY A CA 1
ATOM 2127 C C . GLY A 1 293 ? -11.499 19.391 20.081 1.00 96.69 293 GLY A C 1
ATOM 2128 O O . GLY A 1 293 ? -12.632 18.936 19.945 1.00 96.69 293 GLY A O 1
ATOM 2129 N N . ARG A 1 294 ? -10.750 19.718 19.018 1.00 97.31 294 ARG A N 1
ATOM 2130 C CA . ARG A 1 294 ? -11.190 19.621 17.615 1.00 97.31 294 ARG A CA 1
ATOM 2131 C C . ARG A 1 294 ? -10.340 18.606 16.830 1.00 97.31 294 ARG A C 1
ATOM 2133 O O . ARG A 1 294 ? -9.635 18.999 15.896 1.00 97.31 294 ARG A O 1
ATOM 2140 N N . PRO A 1 295 ? -10.403 17.297 17.140 1.00 96.38 295 PRO A N 1
ATOM 2141 C CA . PRO A 1 295 ? -9.521 16.288 16.541 1.00 96.38 295 PRO A CA 1
ATOM 2142 C C . PRO A 1 295 ? -9.668 16.179 15.015 1.00 96.38 295 PRO A C 1
ATOM 2144 O O . PRO A 1 295 ? -8.677 16.016 14.311 1.00 96.38 295 PRO A O 1
ATOM 2147 N N . ARG A 1 296 ? -10.873 16.389 14.467 1.00 97.38 296 ARG A N 1
ATOM 2148 C CA . ARG A 1 296 ? -11.096 16.418 13.007 1.00 97.38 296 ARG A CA 1
ATOM 2149 C C . ARG A 1 296 ? -10.319 17.527 12.296 1.00 97.38 296 ARG A C 1
ATOM 2151 O O . ARG A 1 296 ? -9.810 17.309 11.204 1.00 97.38 296 ARG A O 1
ATOM 2158 N N . HIS A 1 297 ? -10.186 18.694 12.929 1.00 97.56 297 HIS A N 1
ATOM 2159 C CA . HIS A 1 297 ? -9.379 19.787 12.383 1.00 97.56 297 HIS A CA 1
ATOM 2160 C C . HIS A 1 297 ? -7.884 19.449 12.447 1.00 97.56 297 HIS A C 1
ATOM 2162 O O . HIS A 1 297 ? -7.138 19.820 11.546 1.00 97.56 297 HIS A O 1
ATOM 2168 N N . ALA A 1 298 ? -7.451 18.694 13.465 1.00 97.12 298 ALA A N 1
ATOM 2169 C CA . ALA A 1 298 ? -6.079 18.202 13.535 1.00 97.12 298 ALA A CA 1
ATOM 2170 C C . ALA A 1 298 ? -5.769 17.192 12.418 1.00 97.12 298 ALA A C 1
ATOM 2172 O O . ALA A 1 298 ? -4.734 17.307 11.764 1.00 97.12 298 ALA A O 1
ATOM 2173 N N . ILE A 1 299 ? -6.692 16.262 12.144 1.00 96.38 299 ILE A N 1
ATOM 2174 C CA . ILE A 1 299 ? -6.582 15.319 11.018 1.00 96.38 299 ILE A CA 1
ATOM 2175 C C . ILE A 1 299 ? -6.521 16.082 9.692 1.00 96.38 299 ILE A C 1
ATOM 2177 O O . ILE A 1 299 ? -5.638 15.820 8.881 1.00 96.38 299 ILE A O 1
ATOM 2181 N N . ALA A 1 300 ? -7.413 17.058 9.490 1.00 96.88 300 ALA A N 1
ATOM 2182 C CA . ALA A 1 300 ? -7.425 17.879 8.282 1.00 96.88 300 ALA A CA 1
ATOM 2183 C C . ALA A 1 300 ? -6.110 18.654 8.092 1.00 96.88 300 ALA A C 1
ATOM 2185 O O . ALA A 1 300 ? -5.590 18.700 6.981 1.00 96.88 300 ALA A O 1
ATOM 2186 N N . ALA A 1 301 ? -5.533 19.209 9.164 1.00 96.62 301 ALA A N 1
ATOM 2187 C CA . ALA A 1 301 ? -4.251 19.909 9.101 1.00 96.62 301 ALA A CA 1
ATOM 2188 C C . ALA A 1 301 ? -3.114 18.998 8.611 1.00 96.62 301 ALA A C 1
ATOM 2190 O O . ALA A 1 301 ? -2.352 19.394 7.729 1.00 96.62 301 ALA A O 1
ATOM 2191 N N . VAL A 1 302 ? -3.023 17.769 9.132 1.00 95.56 302 VAL A N 1
ATOM 2192 C CA . VAL A 1 302 ? -2.005 16.801 8.691 1.00 95.56 302 VAL A CA 1
ATOM 2193 C C . VAL A 1 302 ? -2.297 16.258 7.295 1.00 95.56 302 VAL A C 1
ATOM 2195 O O . VAL A 1 302 ? -1.360 16.075 6.527 1.00 95.56 302 VAL A O 1
ATOM 2198 N N . ALA A 1 303 ? -3.564 16.080 6.918 1.00 95.25 303 ALA A N 1
ATOM 2199 C CA . ALA A 1 303 ? -3.937 15.668 5.567 1.00 95.25 303 ALA A CA 1
ATOM 2200 C C . ALA A 1 303 ? -3.579 16.709 4.512 1.00 95.25 303 ALA A C 1
ATOM 2202 O O . ALA A 1 303 ? -2.873 16.395 3.554 1.00 95.25 303 ALA A O 1
ATOM 2203 N N . CYS A 1 304 ? -3.995 17.958 4.714 1.00 96.38 304 CYS A N 1
ATOM 2204 C CA . CYS A 1 304 ? -3.646 19.053 3.817 1.00 96.38 304 CYS A CA 1
ATOM 2205 C C . CYS A 1 304 ? -2.129 19.274 3.786 1.00 96.38 304 CYS A C 1
ATOM 2207 O O . CYS A 1 304 ? -1.557 19.419 2.707 1.00 96.38 304 CYS A O 1
ATOM 2209 N N . GLY A 1 305 ? -1.470 19.240 4.950 1.00 96.25 305 GLY A N 1
ATOM 2210 C CA . GLY A 1 305 ? -0.017 19.348 5.055 1.00 96.25 305 GLY A CA 1
ATOM 2211 C C . GLY A 1 305 ? 0.717 18.217 4.338 1.00 96.25 305 GLY A C 1
ATOM 2212 O O . GLY A 1 305 ? 1.675 18.478 3.622 1.00 96.25 305 GLY A O 1
ATOM 2213 N N . GLY A 1 306 ? 0.247 16.977 4.465 1.00 94.44 306 GLY A N 1
ATOM 2214 C CA . GLY A 1 306 ? 0.805 15.816 3.777 1.00 94.44 306 GLY A CA 1
ATOM 2215 C C . GLY A 1 306 ? 0.647 15.896 2.265 1.00 94.44 306 GLY A C 1
ATOM 2216 O O . GLY A 1 306 ? 1.634 15.751 1.553 1.00 94.44 306 GLY A O 1
ATOM 2217 N N . CYS A 1 307 ? -0.553 16.213 1.770 1.00 94.56 307 CYS A N 1
ATOM 2218 C CA . CYS A 1 307 ? -0.784 16.415 0.338 1.00 94.56 307 CYS A CA 1
ATOM 2219 C C . CYS A 1 307 ? 0.104 17.530 -0.225 1.00 94.56 307 CYS A C 1
ATOM 2221 O O . CYS A 1 307 ? 0.729 17.347 -1.269 1.00 94.56 307 CYS A O 1
ATOM 2223 N N . LEU A 1 308 ? 0.195 18.664 0.478 1.00 95.56 308 LEU A N 1
ATOM 2224 C CA . LEU A 1 308 ? 1.048 19.778 0.074 1.00 95.56 308 LEU A CA 1
ATOM 2225 C C . LEU A 1 308 ? 2.527 19.374 0.083 1.00 95.56 308 LEU A C 1
ATOM 2227 O O . LEU A 1 308 ? 3.226 19.631 -0.889 1.00 95.56 308 LEU A O 1
ATOM 2231 N N . PHE A 1 309 ? 2.984 18.691 1.133 1.00 94.94 309 PHE A N 1
ATOM 2232 C CA . PHE A 1 309 ? 4.357 18.208 1.258 1.00 94.94 309 PHE A CA 1
ATOM 2233 C C . PHE A 1 309 ? 4.733 17.269 0.110 1.00 94.94 309 PHE A C 1
ATOM 2235 O O . PHE A 1 309 ? 5.730 17.498 -0.576 1.00 94.94 309 PHE A O 1
ATOM 2242 N N . THR A 1 310 ? 3.912 16.250 -0.149 1.00 91.56 310 THR A N 1
ATOM 2243 C CA . THR A 1 310 ? 4.132 15.305 -1.248 1.00 91.56 310 THR A CA 1
ATOM 2244 C C . THR A 1 310 ? 4.090 16.010 -2.601 1.00 91.56 310 THR A C 1
ATOM 2246 O O . THR A 1 310 ? 4.955 15.747 -3.431 1.00 91.56 310 THR A O 1
ATOM 2249 N N . ALA A 1 311 ? 3.155 16.941 -2.824 1.00 92.00 311 ALA A N 1
ATOM 2250 C CA . ALA A 1 311 ? 3.093 17.721 -4.060 1.00 92.00 311 ALA A CA 1
ATOM 2251 C C . ALA A 1 311 ? 4.345 18.592 -4.253 1.00 92.00 311 ALA A C 1
ATOM 2253 O O . ALA A 1 311 ? 4.896 18.637 -5.352 1.00 92.00 311 ALA A O 1
ATOM 2254 N N . THR A 1 312 ? 4.841 19.235 -3.190 1.00 92.38 312 THR A N 1
ATOM 2255 C CA . THR A 1 312 ? 6.091 20.005 -3.221 1.00 92.38 312 THR A CA 1
ATOM 2256 C C . THR A 1 312 ? 7.288 19.111 -3.551 1.00 92.38 312 THR A C 1
ATOM 2258 O O . THR A 1 312 ? 8.098 19.469 -4.404 1.00 92.38 312 THR A O 1
ATOM 2261 N N . LEU A 1 313 ? 7.397 17.927 -2.945 1.00 90.75 313 LEU A N 1
ATOM 2262 C CA . LEU A 1 313 ? 8.488 17.004 -3.265 1.00 90.75 313 LEU A CA 1
ATOM 2263 C C . LEU A 1 313 ? 8.399 16.455 -4.697 1.00 90.75 313 LEU A C 1
ATOM 2265 O O . LEU A 1 313 ? 9.407 16.399 -5.400 1.00 90.75 313 LEU A O 1
ATOM 2269 N N . ALA A 1 314 ? 7.204 16.060 -5.135 1.00 87.50 314 ALA A N 1
ATOM 2270 C CA . ALA A 1 314 ? 6.997 15.370 -6.406 1.00 87.50 314 ALA A CA 1
ATOM 2271 C C . ALA A 1 314 ? 7.023 16.293 -7.632 1.00 87.50 314 ALA A C 1
ATOM 2273 O O . ALA A 1 314 ? 7.316 15.815 -8.725 1.00 87.50 314 ALA A O 1
ATOM 2274 N N . ALA A 1 315 ? 6.715 17.584 -7.473 1.00 88.62 315 ALA A N 1
ATOM 2275 C CA . ALA A 1 315 ? 6.708 18.540 -8.577 1.00 88.62 315 ALA A CA 1
ATOM 2276 C C . ALA A 1 315 ? 7.926 19.482 -8.540 1.00 88.62 315 ALA A C 1
ATOM 2278 O O . ALA A 1 315 ? 8.901 19.187 -9.231 1.00 88.62 315 ALA A O 1
ATOM 2279 N N . PRO A 1 316 ? 7.946 20.587 -7.766 1.00 89.12 316 PRO A N 1
ATOM 2280 C CA . PRO A 1 316 ? 9.020 21.571 -7.877 1.00 89.12 316 PRO A CA 1
ATOM 2281 C C . PRO A 1 316 ? 10.386 21.022 -7.451 1.00 89.12 316 PRO A C 1
ATOM 2283 O O . PRO A 1 316 ? 11.382 21.317 -8.109 1.00 89.12 316 PRO A O 1
ATOM 2286 N N . VAL A 1 317 ? 10.459 20.211 -6.389 1.00 87.69 317 VAL A N 1
ATOM 2287 C CA . VAL A 1 317 ? 11.740 19.649 -5.924 1.00 87.69 317 VAL A CA 1
ATOM 2288 C C . VAL A 1 317 ? 12.282 18.625 -6.921 1.00 87.69 317 VAL A C 1
ATOM 2290 O O . VAL A 1 317 ? 13.438 18.725 -7.333 1.00 87.69 317 VAL A O 1
ATOM 2293 N N . ALA A 1 318 ? 11.453 17.667 -7.345 1.00 86.44 318 ALA A N 1
ATOM 2294 C CA . ALA A 1 318 ? 11.853 16.653 -8.316 1.00 86.44 318 ALA A CA 1
ATOM 2295 C C . ALA A 1 318 ? 12.243 17.256 -9.676 1.00 86.44 318 ALA A C 1
ATOM 2297 O O . ALA A 1 318 ? 13.260 16.858 -10.244 1.00 86.44 318 ALA A O 1
ATOM 2298 N N . GLU A 1 319 ? 11.484 18.234 -10.185 1.00 85.81 319 GLU A N 1
ATOM 2299 C CA . GLU A 1 319 ? 11.809 18.914 -11.446 1.00 85.81 319 GLU A CA 1
ATOM 2300 C C . GLU A 1 319 ? 13.128 19.683 -11.338 1.00 85.81 319 GLU A C 1
ATOM 2302 O O . GLU A 1 319 ? 13.943 19.632 -12.258 1.00 85.81 319 GLU A O 1
ATOM 2307 N N . TRP A 1 320 ? 13.388 20.344 -10.207 1.00 86.00 320 TRP A N 1
ATOM 2308 C CA . TRP A 1 320 ? 14.656 21.038 -10.000 1.00 86.00 320 TRP A CA 1
ATOM 2309 C C . TRP A 1 320 ? 15.846 20.072 -10.009 1.00 86.00 320 TRP A C 1
ATOM 2311 O O . TRP A 1 320 ? 16.785 20.296 -10.770 1.00 86.00 320 TRP A O 1
ATOM 2321 N N . PHE A 1 321 ? 15.781 18.962 -9.262 1.00 83.62 321 PHE A N 1
ATOM 2322 C CA . PHE A 1 321 ? 16.823 17.925 -9.310 1.00 83.62 321 PHE A CA 1
ATOM 2323 C C . PHE A 1 321 ? 16.971 17.326 -10.714 1.00 83.62 321 PHE A C 1
ATOM 2325 O O . PHE A 1 321 ? 18.084 17.064 -11.165 1.00 83.62 321 PHE A O 1
ATOM 2332 N N . SER A 1 322 ? 15.865 17.147 -11.442 1.00 81.56 322 SER A N 1
ATOM 2333 C CA . SER A 1 322 ? 15.909 16.663 -12.823 1.00 81.56 322 SER A CA 1
ATOM 2334 C C . SER A 1 322 ? 16.584 17.646 -13.782 1.00 81.56 322 SER A C 1
ATOM 2336 O O . SER A 1 322 ? 17.092 17.203 -14.811 1.00 81.56 322 SER A O 1
ATOM 2338 N N . ARG A 1 323 ? 16.562 18.952 -13.503 1.00 80.31 323 ARG A N 1
ATOM 2339 C CA . ARG A 1 323 ? 17.253 19.963 -14.317 1.00 80.31 323 ARG A CA 1
ATOM 2340 C C . ARG A 1 323 ? 18.725 20.095 -13.955 1.00 80.31 323 ARG A C 1
ATOM 2342 O O . ARG A 1 323 ? 19.521 20.352 -14.840 1.00 80.31 323 ARG A O 1
ATOM 2349 N N . THR A 1 324 ? 19.077 19.933 -12.683 1.00 76.44 324 THR A N 1
ATOM 2350 C CA . THR A 1 324 ? 20.450 20.152 -12.202 1.00 76.44 324 THR A CA 1
ATOM 2351 C C . THR A 1 324 ? 21.319 18.898 -12.228 1.00 76.44 324 THR A C 1
ATOM 2353 O O . THR A 1 324 ? 22.537 19.015 -12.285 1.00 76.44 324 THR A O 1
ATOM 2356 N N . GLN A 1 325 ? 20.717 17.706 -12.171 1.00 72.38 325 GLN A N 1
ATOM 2357 C CA . GLN A 1 325 ? 21.429 16.422 -12.127 1.00 72.38 325 GLN A CA 1
ATOM 2358 C C . GLN A 1 325 ? 20.822 15.341 -13.033 1.00 72.38 325 GLN A C 1
ATOM 2360 O O . GLN A 1 325 ? 21.204 14.171 -12.963 1.00 72.38 325 GLN A O 1
ATOM 2365 N N . GLY A 1 326 ? 19.822 15.683 -13.846 1.00 66.50 326 GLY A N 1
ATOM 2366 C CA . GLY A 1 326 ? 19.133 14.694 -14.664 1.00 66.50 326 GLY A CA 1
ATOM 2367 C C . GLY A 1 326 ? 19.969 14.231 -15.860 1.00 66.50 326 GLY A C 1
ATOM 2368 O O . GLY A 1 326 ? 20.730 15.009 -16.429 1.00 66.50 326 GLY A O 1
ATOM 2369 N N . PRO A 1 327 ? 19.740 13.004 -16.357 1.00 66.25 327 PRO A N 1
ATOM 2370 C CA . PRO A 1 327 ? 20.392 12.499 -17.562 1.00 66.25 327 PRO A CA 1
ATOM 2371 C C . PRO A 1 327 ? 19.921 13.213 -18.839 1.00 66.25 327 PRO A C 1
ATOM 2373 O O . PRO A 1 327 ? 20.302 12.793 -19.921 1.00 66.25 327 PRO A O 1
ATOM 2376 N N . ARG A 1 328 ? 19.082 14.259 -18.750 1.00 67.00 328 ARG A N 1
ATOM 2377 C CA . ARG A 1 328 ? 18.553 14.989 -19.914 1.00 67.00 328 ARG A CA 1
ATOM 2378 C C . ARG A 1 328 ? 19.679 15.537 -20.788 1.00 67.00 328 ARG A C 1
ATOM 2380 O O . ARG A 1 328 ? 19.605 15.383 -21.997 1.00 67.00 328 ARG A O 1
ATOM 2387 N N . GLU A 1 329 ? 20.728 16.094 -20.189 1.00 65.44 329 GLU A N 1
ATOM 2388 C CA . GLU A 1 329 ? 21.887 16.605 -20.935 1.00 65.44 329 GLU A CA 1
ATOM 2389 C C . GLU A 1 329 ? 22.690 15.475 -21.593 1.00 65.44 329 GLU A C 1
ATOM 2391 O O . GLU A 1 329 ? 23.117 15.597 -22.736 1.00 65.44 329 GLU A O 1
ATOM 2396 N N . ILE A 1 330 ? 22.816 14.333 -20.909 1.00 67.75 330 ILE A N 1
ATOM 2397 C CA . ILE A 1 330 ? 23.476 13.137 -21.450 1.00 67.75 330 ILE A CA 1
ATOM 2398 C C . ILE A 1 330 ? 22.666 12.562 -22.620 1.00 67.75 330 ILE A C 1
ATOM 2400 O O . ILE A 1 330 ? 23.234 12.210 -23.647 1.00 67.75 330 ILE A O 1
ATOM 2404 N N . VAL A 1 331 ? 21.339 12.489 -22.486 1.00 70.81 331 VAL A N 1
ATOM 2405 C CA . VAL A 1 331 ? 20.422 11.972 -23.513 1.00 70.81 331 VAL A CA 1
ATOM 2406 C C . VAL A 1 331 ? 20.344 12.909 -24.715 1.00 70.81 331 VAL A C 1
ATOM 2408 O O . VAL A 1 331 ? 20.333 12.422 -25.840 1.00 70.81 331 VAL A O 1
ATOM 2411 N N . ALA A 1 332 ? 20.356 14.227 -24.504 1.00 70.00 332 ALA A N 1
ATOM 2412 C CA . ALA A 1 332 ? 20.407 15.211 -25.586 1.00 70.00 332 ALA A CA 1
ATOM 2413 C C . ALA A 1 332 ? 21.698 15.106 -26.421 1.00 70.00 332 ALA A C 1
ATOM 2415 O O . ALA A 1 332 ? 21.708 15.485 -27.588 1.00 70.00 332 ALA A O 1
ATOM 2416 N N . GLY A 1 333 ? 22.776 14.571 -25.837 1.00 71.19 333 GLY A N 1
ATOM 2417 C CA . GLY A 1 333 ? 24.030 14.290 -26.534 1.00 71.19 333 GLY A CA 1
ATOM 2418 C C . GLY A 1 333 ? 24.089 12.934 -27.249 1.00 71.19 333 GLY A C 1
ATOM 2419 O O . GLY A 1 333 ? 25.084 12.662 -27.922 1.00 71.19 333 GLY A O 1
ATOM 2420 N N . LEU A 1 334 ? 23.077 12.065 -27.110 1.00 76.88 334 LEU A N 1
ATOM 2421 C CA . LEU A 1 334 ? 23.072 10.754 -27.765 1.00 76.88 334 LEU A CA 1
ATOM 2422 C C . LEU A 1 334 ? 22.606 10.858 -29.229 1.00 76.88 334 LEU A C 1
ATOM 2424 O O . LEU A 1 334 ? 21.656 11.581 -29.526 1.00 76.88 334 LEU A O 1
ATOM 2428 N N . PRO A 1 335 ? 23.227 10.107 -30.160 1.00 77.50 335 PRO A N 1
ATOM 2429 C CA . PRO A 1 335 ? 22.757 10.035 -31.539 1.00 77.50 335 PRO A CA 1
ATOM 2430 C C . PRO A 1 335 ? 21.364 9.394 -31.618 1.00 77.50 335 PRO A C 1
ATOM 2432 O O . PRO A 1 335 ? 20.992 8.569 -30.779 1.00 77.50 335 PRO A O 1
ATOM 2435 N N . ALA A 1 336 ? 20.607 9.743 -32.663 1.00 72.38 336 ALA A N 1
ATOM 2436 C CA . ALA A 1 336 ? 19.291 9.165 -32.910 1.00 72.38 336 ALA A CA 1
ATOM 2437 C C . ALA A 1 336 ? 19.370 7.624 -32.974 1.00 72.38 336 ALA A C 1
ATOM 2439 O O . ALA A 1 336 ? 20.306 7.081 -33.576 1.00 72.38 336 ALA A O 1
ATOM 2440 N N . PRO A 1 337 ? 18.407 6.900 -32.374 1.00 67.81 337 PRO A N 1
ATOM 2441 C CA . PRO A 1 337 ? 18.415 5.447 -32.412 1.00 67.81 337 PRO A CA 1
ATOM 2442 C C . PRO A 1 337 ? 18.306 4.942 -33.864 1.00 67.81 337 PRO A C 1
ATOM 2444 O O . PRO A 1 337 ? 17.613 5.557 -34.679 1.00 67.81 337 PRO A O 1
ATOM 2447 N N . PRO A 1 338 ? 18.947 3.807 -34.208 1.00 74.62 338 PRO A N 1
ATOM 2448 C CA . PRO A 1 338 ? 18.836 3.220 -35.540 1.00 74.62 338 PRO A CA 1
ATOM 2449 C C . PRO A 1 338 ? 17.374 2.949 -35.912 1.00 74.62 338 PRO A C 1
ATOM 2451 O O . PRO A 1 338 ? 16.577 2.556 -35.058 1.00 74.62 338 PRO A O 1
ATOM 2454 N N . ALA A 1 339 ? 17.027 3.065 -37.198 1.00 71.31 339 ALA A N 1
ATOM 2455 C CA . ALA A 1 339 ? 15.656 2.863 -37.686 1.00 71.31 339 ALA A CA 1
ATOM 2456 C C . ALA A 1 339 ? 15.057 1.494 -37.292 1.00 71.31 339 ALA A C 1
ATOM 2458 O O . ALA A 1 339 ? 13.853 1.378 -37.069 1.00 71.31 339 ALA A O 1
ATOM 2459 N N . SER A 1 340 ? 15.898 0.469 -37.116 1.00 69.25 340 SER A N 1
ATOM 2460 C CA . SER A 1 340 ? 15.507 -0.864 -36.636 1.00 69.25 340 SER A CA 1
ATOM 2461 C C . SER A 1 340 ? 14.953 -0.888 -35.201 1.00 69.25 340 SER A C 1
ATOM 2463 O O . SER A 1 340 ? 14.320 -1.871 -34.817 1.00 69.25 340 SER A O 1
ATOM 2465 N N . PHE A 1 341 ? 15.164 0.174 -34.416 1.00 61.03 341 PHE A N 1
ATOM 2466 C CA . PHE A 1 341 ? 14.688 0.336 -33.035 1.00 61.03 341 PHE A CA 1
ATOM 2467 C C . PHE A 1 341 ? 13.615 1.425 -32.875 1.00 61.03 341 PHE A C 1
ATOM 2469 O O . PHE A 1 341 ? 13.137 1.646 -31.763 1.00 61.03 341 PHE A O 1
ATOM 2476 N N . ALA A 1 342 ? 13.173 2.067 -33.963 1.00 60.06 342 ALA A N 1
ATOM 2477 C CA . ALA A 1 342 ? 12.194 3.160 -33.914 1.00 60.06 342 ALA A CA 1
ATOM 2478 C C . ALA A 1 342 ? 10.837 2.759 -33.293 1.00 60.06 342 ALA A C 1
ATOM 2480 O O . ALA A 1 342 ? 10.121 3.595 -32.755 1.00 60.06 342 ALA A O 1
ATOM 2481 N N . TRP A 1 343 ? 10.491 1.469 -33.303 1.00 61.19 343 TRP A N 1
ATOM 2482 C CA . TRP A 1 343 ? 9.272 0.941 -32.677 1.00 61.19 343 TRP A CA 1
ATOM 2483 C C . TRP A 1 343 ? 9.345 0.853 -31.143 1.00 61.19 343 TRP A C 1
ATOM 2485 O O . TRP A 1 343 ? 8.306 0.735 -30.496 1.00 61.19 343 TRP A O 1
ATOM 2495 N N . ALA A 1 344 ? 10.547 0.873 -30.556 1.00 53.12 344 ALA A N 1
ATOM 2496 C CA . ALA A 1 344 ? 10.755 0.734 -29.113 1.00 53.12 344 ALA A CA 1
ATOM 2497 C C . ALA A 1 344 ? 10.722 2.083 -28.371 1.00 53.12 344 ALA A C 1
ATOM 2499 O O . ALA A 1 344 ? 10.466 2.117 -27.169 1.00 53.12 344 ALA A O 1
ATOM 2500 N N . CYS A 1 345 ? 10.923 3.191 -29.089 1.00 50.12 345 CYS A N 1
ATOM 2501 C CA . CYS A 1 345 ? 10.897 4.548 -28.551 1.00 50.12 345 CYS A CA 1
ATOM 2502 C C . CYS A 1 345 ? 9.754 5.341 -29.195 1.00 50.12 345 CYS A C 1
ATOM 2504 O O . CYS A 1 345 ? 9.962 6.095 -30.136 1.00 50.12 345 CYS A O 1
ATOM 2506 N N . LEU A 1 346 ? 8.530 5.194 -28.678 1.00 46.66 346 LEU A N 1
ATOM 2507 C CA . LEU A 1 346 ? 7.408 6.061 -29.079 1.00 46.66 346 LEU A CA 1
ATOM 2508 C C . LEU A 1 346 ? 7.566 7.508 -28.576 1.00 46.66 346 LEU A C 1
ATOM 2510 O O . LEU A 1 346 ? 6.897 8.406 -29.076 1.00 46.66 346 LEU A O 1
ATOM 2514 N N . TRP A 1 347 ? 8.466 7.744 -27.617 1.00 42.84 347 TRP A N 1
ATOM 2515 C CA . TRP A 1 347 ? 8.871 9.078 -27.189 1.00 42.84 347 TRP A CA 1
ATOM 2516 C C . TRP A 1 347 ? 10.215 9.439 -27.815 1.00 42.84 347 TRP A C 1
ATOM 2518 O O . TRP A 1 347 ? 11.270 9.260 -27.211 1.00 42.84 347 TRP A O 1
ATOM 2528 N N . ASN A 1 348 ? 10.157 9.992 -29.024 1.00 36.09 348 ASN A N 1
ATOM 2529 C CA . ASN A 1 348 ? 11.123 11.016 -29.397 1.00 36.09 348 ASN A CA 1
ATOM 2530 C C . ASN A 1 348 ? 10.963 12.147 -28.374 1.00 36.09 348 ASN A C 1
ATOM 2532 O O . ASN A 1 348 ? 9.911 12.783 -28.309 1.00 36.09 348 ASN A O 1
ATOM 2536 N N . VAL A 1 349 ? 11.965 12.334 -27.523 1.00 38.09 349 VAL A N 1
ATOM 2537 C CA . VAL A 1 349 ? 12.117 13.579 -26.772 1.00 38.09 349 VAL A CA 1
ATOM 2538 C C . VAL A 1 349 ? 12.708 14.574 -27.777 1.00 38.09 349 VAL A C 1
ATOM 2540 O O . VAL A 1 349 ? 13.807 14.295 -28.256 1.00 38.09 349 VAL A O 1
ATOM 2543 N N . PRO A 1 350 ? 11.979 15.628 -28.194 1.00 36.53 350 PRO A N 1
ATOM 2544 C CA . PRO A 1 350 ? 12.578 16.712 -28.966 1.00 36.53 350 PRO A CA 1
ATOM 2545 C C . PRO A 1 350 ? 13.618 17.478 -28.146 1.00 36.53 350 PRO A C 1
ATOM 2547 O O . PRO A 1 350 ? 13.475 17.526 -26.898 1.00 36.53 350 PRO A O 1
#

Radius of gyration: 23.3 Å; Cα contacts (8 Å, |Δi|>4): 409; chains: 1; bounding box: 48×59×67 Å

Secondary structure (DSSP, 8-state):
---THHHHHHHHHHHHHHHHHTTTTS--HHHHHHHHHHHHHHHHHH-THHHHHHHHHHHHHHHHHHHTS-SSHHHHHHHHHHHHHHT-HHHHHHHHHHHHHHHHHHHHHHTTTHHHIIIIIIIIIIHHHS--TT----TTHHHHHHHHHTTTGGGGHHHHHHHHHHHHHSS-HHHHHHHHHHHHHHHHHHHHHHT-SS--GGGGGGGHHHHHHHHHHHHHHHHTT-PPPPGGG--HHHHHHHHHHHHHHHHHHHHHHHHHHHHHHSTTGGGGGHHHHHHHHHHHHHHHHHHTT-HHHHHHHHHHHHHHHHHHIIIIIHHHHHHHS-THHHHHTSPPPPGGGTTT------

Solvent-accessible surface area (backbone atoms only — not comparable to full-atom values): 17828 Å² total; per-residue (Å²): 131,94,63,49,56,64,56,24,34,51,25,45,50,50,22,50,51,40,36,54,76,28,50,44,60,54,32,43,71,69,36,18,32,54,24,9,36,29,22,8,51,7,26,67,46,63,33,67,61,35,40,53,50,59,51,51,17,50,41,49,37,19,30,56,58,30,37,70,75,38,92,47,73,74,52,17,57,56,30,19,54,52,25,37,56,31,41,34,58,68,47,18,49,52,29,14,46,68,58,31,44,63,59,56,52,53,50,24,65,75,44,76,46,51,51,56,50,47,48,51,48,47,71,44,50,42,33,38,70,38,60,47,97,84,28,54,69,64,92,62,42,62,65,50,44,49,43,59,70,40,53,73,60,36,59,47,44,71,58,31,54,53,49,49,54,49,44,64,71,46,88,53,64,66,65,22,51,57,51,45,47,31,48,30,39,27,48,40,38,47,49,56,50,70,69,26,28,33,47,60,78,68,72,40,52,68,21,45,66,32,51,51,51,49,43,52,52,45,51,55,27,51,58,68,71,65,60,71,86,41,79,94,78,43,48,71,67,59,53,52,52,50,24,32,50,49,36,29,52,50,10,53,48,38,29,49,49,42,19,56,51,21,62,76,76,37,80,84,33,61,69,50,18,58,56,9,50,33,37,32,51,16,20,53,47,18,49,54,25,40,77,70,74,34,44,64,55,15,51,48,30,42,50,56,23,36,54,50,36,51,49,44,48,68,42,67,50,44,51,48,50,47,72,71,71,35,66,59,67,62,56,72,70,51,78,81,76,58,78,94,50,53,87,78,48,87,70,75,78,130

Sequence (350 aa):
AATPDAALEFLVTLALWLFVRGGGTAVTRSSALAVGAALGAAALAKGPVGVVLPLVAWCLLAALTAGAAATEPASRAAACVRGVAGLRPGWMLAAAVAVAAPWYALVTARTAGGWPRGFFLIHNVERFARPLEGHSGGILYYPGVLCVGLFPWSIVLAAVLVHAAGILRARDDERRRGMLLVACWAATWIGVFSCAGTKLPGYVWPAYPALAIATGVYFEDWARGRVAALPWGWSAERVMRLAWCILAIAGCGVAVALPWAASRAAPGGGWLGIAGCIPLAAAALAWRSHTAGRPRHAIAAVACGGCLFTATLAAPVAEWFSRTQGPREIVAGLPAPPASFAWACLWNVP

Foldseek 3Di:
DDALLVVLLVLLVVLVVLCVVQPNLQGDLVSLLVSLLSLLSSCVSQHPCSLVLSLQLSLQLLLVVQLVVDDDPVSSVVSSVVSSVSSVSVSSNVNSCVNNVVVVVVVCVVVVNPVVCCCCVPVPVVQQVAADPPQADDLCPQVVLCCVVCPPLSLCLVLLVQQLVVLCPDPPVPSNSLSSSLVSSQCSQSVSQSNGNGDDSSSNSSSVVSSVVSSVVSLVCVLVVNRPQGPPRDDPLNSQLSSLVVLLVVLQVQLPVQLVVCVVQPPPRNVSSVLSVLSNQLSVQLVVCVVVSNSVSNVVSSVVSRVVSCCCCVPPVVVVCCVRPNCPVVVVPDDDDPPVCPVVPPDPPD

pLDDT: mean 89.55, std 10.96, range [36.09, 98.62]

Mean predicted aligned error: 6.41 Å